Protein AF-A0A1G0JVH7-F1 (afdb_monomer)

Solvent-accessible surface area (backbone atoms only — not comparable to full-atom values): 17653 Å² total; per-residue (Å²): 138,58,86,84,74,69,76,93,80,86,80,82,84,91,71,55,74,52,73,28,50,58,35,34,36,55,35,76,68,32,72,49,76,39,61,45,53,33,28,56,90,63,47,56,51,60,57,41,33,22,51,14,20,48,54,30,37,80,29,82,15,33,38,34,41,73,77,51,59,40,38,59,36,20,24,31,39,39,35,93,39,50,66,61,36,51,54,49,56,54,48,50,65,79,37,42,70,60,46,37,54,51,23,28,72,70,43,97,66,40,38,65,75,50,71,49,78,50,76,52,80,30,27,33,34,42,35,40,30,21,36,40,66,40,27,48,34,70,69,56,42,49,53,18,49,49,52,29,52,52,50,47,54,58,52,48,28,72,75,68,75,52,76,69,49,73,40,76,66,61,65,73,62,30,85,56,37,67,50,74,60,36,74,78,72,34,34,22,30,22,32,38,26,36,35,57,33,48,25,73,52,36,42,71,74,40,64,42,50,28,64,59,55,36,51,52,47,66,64,49,52,58,52,37,57,76,70,65,50,66,56,44,68,92,53,47,39,58,43,45,41,16,38,21,62,29,35,21,41,66,55,64,42,30,52,30,33,45,34,24,40,56,50,65,41,69,43,82,86,46,14,28,36,38,38,32,39,30,33,16,42,64,47,35,44,45,61,77,46,15,72,39,72,67,16,32,51,44,26,52,68,64,68,24,73,60,87,68,13,21,59,20,46,45,40,52,51,47,46,47,23,45,23,31,48,55,34,48,55,26,28,60,78,60,68,44,50,67,55,54,43,67,76,52,51,118

Nearest PDB structures (foldseek):
  6hr7-assembly1_A  TM=9.538E-01  e=3.338E-40  Methanothermococcus thermolithotrophicus DSM 2095
  1hw8-assembly1_A  TM=9.489E-01  e=1.853E-36  Homo sapiens
  1hwj-assembly1_D  TM=9.464E-01  e=1.156E-35  Homo sapiens
  1hwk-assembly1_D  TM=9.475E-01  e=4.238E-35  Homo sapiens
  1hwl-assembly1_D  TM=9.472E-01  e=4.238E-35  Homo sapiens

pLDDT: mean 94.93, std 7.53, range [46.72, 98.94]

Foldseek 3Di:
DCPPFDDPDDDDDDFDKDWADFAAEDEPQAHGTATAMWTDLFWCLSVLLNLLRVQQVVQVHKYKYWDDFKAKWKKKKAFPFQVLVVVLVVVCVVCVVVLQVQLPVQDPPKGFPDWDWDDDTRMIITIGMMHCFQALCPVSNLVSLVRSVVVSQVPVCVPPVTDIDMDRHPCPSVQLAADLCCVVPNHGIKMKMKGWGAQVSCCVRLVDFLVLLQVVLVVCQVVCVVVVPQAGFDPLLNLLQTNCVQQQHDNSCSNHQVRKHWHWDQDPNRIIMIMIIGRYDSDHCDDHGNPPPRNVVSLVSQVQHDGCSRVNSVRVSRSSSRSSRVSVSSCVSVVVVVVSCVPTRD

Secondary structure (DSSP, 8-state):
--TTT-SS--------EEEEEEEEEE-SS-EEEEEEEEE-SSTTHHHHHHHHHHHHHTTT-EEEEEEEEEEEE--EEE-SSHHHHHHHHHHHHHTHHHHHHHHHTT-SS-EEEEEEEEEETTEEEEEEEEE-TTB--HHHHHHHHHHHHHHHHHHHHHHH----EEES--STT-TTS--HHHHHH--EEEEEEEEEE-HHHIIIIIS--HHHHHHHHHHHHHHHHHTT-SSB-SSHHHHHHHHHHHHT--GGGHHHHT--EEEEEEEGGGEEEEEEEEEEE---SBSGGGGSHHHHHHHHHTT-SSTTHHHHHHHHHHHHHHHHHHHHHHHHHTTHHHHHHHHH--

Radius of gyration: 22.36 Å; Cα contacts (8 Å, |Δi|>4): 725; chains: 1; bounding box: 53×36×62 Å

Mean predicted aligned error: 4.03 Å

Structure (mmCIF, N/CA/C/O backbone):
data_AF-A0A1G0JVH7-F1
#
_entry.id   AF-A0A1G0JVH7-F1
#
loop_
_atom_site.group_PDB
_atom_site.id
_atom_site.type_symbol
_atom_site.label_atom_id
_atom_site.label_alt_id
_atom_site.label_comp_id
_atom_site.label_asym_id
_atom_site.label_entity_id
_atom_site.label_seq_id
_atom_site.pdbx_PDB_ins_code
_atom_site.Cartn_x
_atom_site.Cartn_y
_atom_site.Cartn_z
_atom_site.occupancy
_atom_site.B_iso_or_equiv
_atom_site.auth_seq_id
_atom_site.auth_comp_id
_atom_site.auth_asym_id
_atom_site.auth_atom_id
_atom_site.pdbx_PDB_model_num
ATOM 1 N N . ASN A 1 1 ? -23.971 7.683 -11.434 1.00 73.50 1 ASN A N 1
ATOM 2 C CA . ASN A 1 1 ? -24.269 7.653 -9.984 1.00 73.50 1 ASN A CA 1
ATOM 3 C C . ASN A 1 1 ? -22.981 7.972 -9.222 1.00 73.50 1 ASN A C 1
ATOM 5 O O . ASN A 1 1 ? -22.115 7.111 -9.162 1.00 73.50 1 ASN A O 1
ATOM 9 N N . LEU A 1 2 ? -22.826 9.207 -8.724 1.00 89.25 2 LEU A N 1
ATOM 10 C CA . LEU A 1 2 ? -21.623 9.697 -8.017 1.00 89.25 2 LEU A CA 1
ATOM 11 C C . LEU A 1 2 ? -21.780 9.717 -6.483 1.00 89.25 2 LEU A C 1
ATOM 13 O O . LEU A 1 2 ? -20.906 10.209 -5.775 1.00 89.25 2 LEU A O 1
ATOM 17 N N . LYS A 1 3 ? -22.888 9.181 -5.953 1.00 89.88 3 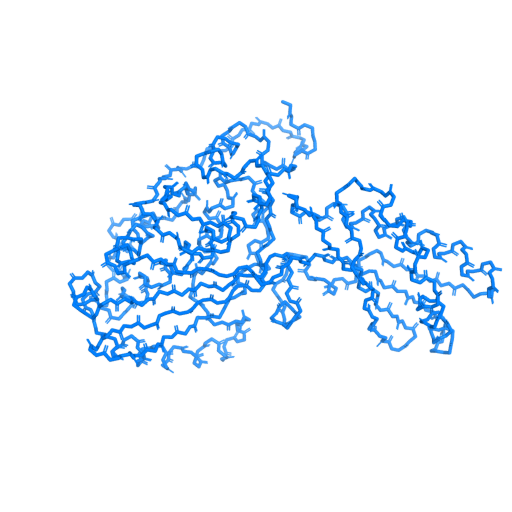LYS A N 1
ATOM 18 C CA . LYS A 1 3 ? -23.205 9.217 -4.519 1.00 89.88 3 LYS A CA 1
ATOM 19 C C . LYS A 1 3 ? -22.087 8.589 -3.687 1.00 89.88 3 LYS A C 1
ATOM 21 O O . LYS A 1 3 ? -21.849 7.391 -3.836 1.00 89.88 3 LYS A O 1
ATOM 26 N N . GLY A 1 4 ? -21.449 9.357 -2.804 1.00 86.31 4 GLY A N 1
ATOM 27 C CA . GLY A 1 4 ? -20.325 8.902 -1.972 1.00 86.31 4 GLY A CA 1
ATOM 28 C C . GLY A 1 4 ? -18.961 8.909 -2.676 1.00 86.31 4 GLY A C 1
ATOM 29 O O . GLY A 1 4 ? -18.071 8.178 -2.257 1.00 86.31 4 GLY A O 1
ATOM 30 N N . ILE A 1 5 ? -18.822 9.649 -3.781 1.00 90.50 5 ILE A N 1
ATOM 31 C CA . ILE A 1 5 ? -17.526 9.998 -4.392 1.00 90.50 5 ILE A CA 1
ATOM 32 C C . ILE A 1 5 ? -17.256 11.499 -4.277 1.00 90.50 5 ILE A C 1
ATOM 34 O O . ILE A 1 5 ? -16.118 11.871 -4.015 1.00 90.50 5 ILE A O 1
ATOM 38 N N . ILE A 1 6 ? -18.264 12.343 -4.522 1.00 94.62 6 ILE A N 1
ATOM 39 C CA . ILE A 1 6 ? -18.098 13.799 -4.551 1.00 94.62 6 ILE A CA 1
ATOM 40 C C . ILE A 1 6 ? -19.419 14.527 -4.262 1.00 94.62 6 ILE A C 1
ATOM 42 O O . ILE A 1 6 ? -20.496 14.058 -4.648 1.00 94.62 6 ILE A O 1
ATOM 46 N N . GLU A 1 7 ? -19.315 15.693 -3.631 1.00 95.62 7 GLU A N 1
ATOM 47 C CA . GLU A 1 7 ? -20.378 16.661 -3.354 1.00 95.62 7 GLU A CA 1
ATOM 48 C C . GLU A 1 7 ? -20.183 17.932 -4.206 1.00 95.62 7 GLU A C 1
ATOM 50 O O . GLU A 1 7 ? -19.088 18.192 -4.696 1.00 95.62 7 GLU A O 1
ATOM 55 N N . ASN A 1 8 ? -21.237 18.736 -4.407 1.00 95.88 8 ASN A N 1
ATOM 56 C CA . ASN A 1 8 ? -21.180 19.979 -5.204 1.00 95.88 8 ASN A CA 1
ATOM 57 C C . ASN A 1 8 ? -20.607 19.786 -6.629 1.00 95.88 8 ASN A C 1
ATOM 59 O O . ASN A 1 8 ? -19.821 20.588 -7.128 1.00 95.88 8 ASN A O 1
ATOM 63 N N . HIS A 1 9 ? -20.989 18.688 -7.284 1.00 95.00 9 HIS A N 1
ATOM 64 C CA . HIS A 1 9 ? -20.437 18.270 -8.572 1.00 95.00 9 HIS A CA 1
ATOM 65 C C . HIS A 1 9 ? -20.841 19.193 -9.735 1.00 95.00 9 HIS A C 1
ATOM 67 O O . HIS A 1 9 ? -22.026 19.312 -10.049 1.00 95.00 9 HIS A O 1
ATOM 73 N N . ILE A 1 10 ? -19.845 19.739 -10.440 1.00 96.69 10 ILE A N 1
ATOM 74 C CA . ILE A 1 10 ? -20.028 20.608 -11.619 1.00 96.69 10 ILE A CA 1
ATOM 75 C C . ILE A 1 10 ? -19.568 19.975 -12.944 1.00 96.69 10 ILE A C 1
ATOM 77 O O . ILE A 1 10 ? -19.814 20.533 -14.008 1.00 96.69 10 ILE A O 1
ATOM 81 N N . GLY A 1 11 ? -18.898 18.820 -12.905 1.00 95.06 11 GLY A N 1
ATOM 82 C CA . GLY A 1 11 ? -18.334 18.178 -14.092 1.00 95.06 11 GLY A CA 1
ATOM 83 C C . GLY A 1 11 ? -17.103 17.326 -13.785 1.00 95.06 11 GLY A C 1
ATOM 84 O O . GLY A 1 11 ? -16.832 16.985 -12.636 1.00 95.06 11 GLY A O 1
ATOM 85 N N . TYR A 1 12 ? -16.346 16.998 -14.833 1.00 94.00 12 TYR A N 1
ATOM 86 C CA . TYR A 1 12 ? -15.157 16.147 -14.760 1.00 94.00 12 TYR A CA 1
ATOM 87 C C . TYR A 1 12 ? -13.939 16.865 -15.342 1.00 94.00 12 TYR A C 1
ATOM 89 O O . TYR A 1 12 ? -14.049 17.511 -16.382 1.00 94.00 12 TYR A O 1
ATOM 97 N N . MET A 1 13 ? -12.776 16.684 -14.713 1.00 94.75 13 MET A N 1
ATOM 98 C CA . MET A 1 13 ? -11.490 17.135 -15.250 1.00 94.75 13 MET A CA 1
ATOM 99 C C . MET A 1 13 ? -10.841 15.999 -16.060 1.00 94.75 13 MET A C 1
ATOM 101 O O . MET A 1 13 ? -10.589 14.932 -15.490 1.00 94.75 13 MET A O 1
ATOM 105 N N . PRO A 1 14 ? -10.586 16.163 -17.370 1.00 94.06 14 PRO A N 1
ATOM 106 C CA . PRO A 1 14 ? -9.847 15.168 -18.137 1.00 94.06 14 PRO A CA 1
ATOM 107 C C . PRO A 1 14 ? -8.366 15.172 -17.732 1.00 94.06 14 PRO A C 1
ATOM 109 O O . PRO A 1 14 ? -7.737 16.223 -17.681 1.00 94.06 14 PRO A O 1
ATOM 112 N N . ILE A 1 15 ? -7.805 13.987 -17.483 1.00 95.94 15 ILE A N 1
ATOM 113 C CA . ILE A 1 15 ? -6.365 13.778 -17.272 1.00 95.94 15 ILE A CA 1
ATOM 114 C C . ILE A 1 15 ? -5.868 12.865 -18.404 1.00 95.94 15 ILE A C 1
ATOM 116 O O . ILE A 1 15 ? -6.530 11.851 -18.666 1.00 95.94 15 ILE A O 1
ATOM 120 N N . PRO A 1 16 ? -4.758 13.199 -19.093 1.00 96.62 16 PRO A N 1
ATOM 121 C CA . PRO A 1 16 ? -4.155 12.338 -20.103 1.00 96.62 16 PRO A CA 1
ATOM 122 C C . PRO A 1 16 ? -3.866 10.941 -19.556 1.00 96.62 16 PRO A C 1
ATOM 124 O O . PRO A 1 16 ? -3.457 10.782 -18.406 1.00 96.62 16 PRO A O 1
ATOM 127 N N . MET A 1 17 ? -4.079 9.930 -20.396 1.00 96.44 17 MET A N 1
ATOM 128 C CA . MET A 1 17 ? -3.914 8.527 -20.034 1.00 96.44 17 MET A CA 1
ATOM 129 C C . MET A 1 17 ? -3.049 7.814 -21.071 1.00 96.44 17 MET A C 1
ATOM 131 O O . MET A 1 17 ? -3.212 8.028 -22.271 1.00 96.44 17 MET A O 1
ATOM 135 N N . ALA A 1 18 ? -2.160 6.948 -20.599 1.00 97.56 18 ALA A N 1
ATOM 136 C CA . ALA A 1 18 ? -1.283 6.116 -21.409 1.00 97.56 18 ALA A CA 1
ATOM 137 C C . ALA A 1 18 ? -1.302 4.667 -20.904 1.00 97.56 18 ALA A C 1
ATOM 139 O O . ALA A 1 18 ? -1.837 4.369 -19.835 1.00 97.56 18 ALA A O 1
ATOM 140 N N . VAL A 1 19 ? -0.689 3.772 -21.673 1.00 98.19 19 VAL A N 1
ATOM 141 C CA . VAL A 1 19 ? -0.440 2.384 -21.281 1.00 98.19 19 VAL A CA 1
ATOM 142 C C . VAL A 1 19 ? 1.055 2.115 -21.417 1.00 98.19 19 VAL A C 1
ATOM 144 O O . VAL A 1 19 ? 1.616 2.333 -22.487 1.00 98.19 19 VAL A O 1
ATOM 147 N N . ALA A 1 20 ? 1.692 1.647 -20.345 1.00 98.44 20 ALA A N 1
ATOM 148 C CA . ALA A 1 20 ? 3.077 1.182 -20.351 1.00 98.44 20 ALA A CA 1
ATOM 149 C C . ALA A 1 20 ? 3.110 -0.351 -20.369 1.00 98.44 20 ALA A C 1
ATOM 151 O O . ALA A 1 20 ? 2.366 -1.004 -19.636 1.00 98.44 20 ALA A O 1
ATOM 152 N N . GLY A 1 21 ? 3.962 -0.959 -21.191 1.00 96.38 21 GLY A N 1
ATOM 153 C CA . GLY A 1 21 ? 4.017 -2.418 -21.293 1.00 96.38 21 GLY A CA 1
ATOM 154 C C . GLY A 1 21 ? 5.019 -2.939 -22.324 1.00 96.38 21 GLY A C 1
ATOM 155 O O . GLY A 1 21 ? 5.555 -2.151 -23.103 1.00 96.38 21 GLY A O 1
ATOM 156 N N . PRO A 1 22 ? 5.242 -4.265 -22.356 1.00 97.56 22 PRO A N 1
ATOM 157 C CA . PRO A 1 22 ? 4.695 -5.257 -21.424 1.00 97.56 22 PRO A CA 1
ATOM 158 C C . PRO A 1 22 ? 5.507 -5.347 -20.118 1.00 97.56 22 PRO A C 1
ATOM 160 O O . PRO A 1 22 ? 6.733 -5.423 -20.138 1.00 97.56 22 PRO A O 1
ATOM 163 N N . LEU A 1 23 ? 4.819 -5.399 -18.974 1.00 98.69 23 LEU A N 1
ATOM 164 C CA . LEU A 1 23 ? 5.393 -5.711 -17.661 1.00 98.69 23 LEU A CA 1
ATOM 165 C C . LEU A 1 23 ? 5.197 -7.201 -17.358 1.00 98.69 23 LEU A C 1
ATOM 167 O O . LEU A 1 23 ? 4.065 -7.652 -17.208 1.00 98.69 23 LEU A O 1
ATOM 171 N N . ARG A 1 24 ? 6.283 -7.968 -17.224 1.00 98.81 24 ARG A N 1
ATOM 172 C CA . ARG A 1 24 ? 6.224 -9.389 -16.840 1.00 98.81 24 ARG A CA 1
ATOM 173 C C . ARG A 1 24 ? 6.465 -9.562 -15.342 1.00 98.81 24 ARG A C 1
ATOM 175 O O . ARG A 1 24 ? 7.525 -9.168 -14.859 1.00 98.81 24 ARG A O 1
ATOM 182 N N . ILE A 1 25 ? 5.529 -10.201 -14.637 1.00 98.81 25 ILE A N 1
ATOM 183 C CA . ILE A 1 25 ? 5.599 -10.447 -13.188 1.00 98.81 25 ILE A CA 1
ATOM 184 C C . ILE A 1 25 ? 5.539 -11.948 -12.876 1.00 98.81 25 ILE A C 1
ATOM 186 O O . ILE A 1 25 ? 4.763 -12.694 -13.475 1.00 98.81 25 ILE A O 1
ATOM 190 N N . GLN A 1 26 ? 6.356 -12.368 -11.910 1.00 98.62 26 GLN A N 1
ATOM 191 C CA . GLN A 1 26 ? 6.319 -13.670 -11.244 1.00 98.62 26 GLN A CA 1
ATOM 192 C C . GLN A 1 26 ? 6.105 -13.451 -9.735 1.00 98.62 26 GLN A C 1
ATOM 194 O O . GLN A 1 26 ? 7.063 -13.408 -8.961 1.00 98.62 26 GLN A O 1
ATOM 199 N N . GLY A 1 27 ? 4.852 -13.226 -9.341 1.00 98.50 27 GLY A N 1
ATOM 200 C CA . GLY A 1 27 ? 4.446 -12.776 -8.008 1.00 98.50 27 GLY A CA 1
ATOM 201 C C . GLY A 1 27 ? 3.726 -13.811 -7.145 1.00 98.50 27 GLY A C 1
ATOM 202 O O . GLY A 1 27 ? 3.445 -14.925 -7.573 1.00 98.50 27 GLY A O 1
ATOM 203 N N . THR A 1 28 ? 3.358 -13.453 -5.917 1.00 98.50 28 THR A N 1
ATOM 204 C CA . THR A 1 28 ? 2.467 -14.299 -5.101 1.00 98.50 28 THR A CA 1
ATOM 205 C C . THR A 1 28 ? 1.046 -14.345 -5.679 1.00 98.50 28 THR A C 1
ATOM 207 O O . THR A 1 28 ? 0.407 -15.393 -5.651 1.00 98.50 28 THR A O 1
ATOM 210 N N . TYR A 1 29 ? 0.565 -13.232 -6.239 1.00 98.69 29 TYR A N 1
ATOM 211 C CA . TYR A 1 29 ? -0.797 -13.051 -6.755 1.00 98.69 29 TYR A CA 1
ATOM 212 C C . TYR A 1 29 ? -0.836 -12.544 -8.210 1.00 98.69 29 TYR A C 1
ATOM 214 O O . TYR A 1 29 ? -1.772 -12.851 -8.948 1.00 98.69 29 TYR A O 1
ATOM 222 N N . ALA A 1 30 ? 0.167 -11.782 -8.649 1.00 98.56 30 ALA A N 1
ATOM 223 C CA . ALA A 1 30 ? 0.336 -11.325 -10.023 1.00 98.56 30 ALA A CA 1
ATOM 224 C C . ALA A 1 30 ? 1.276 -12.264 -10.790 1.00 98.56 30 ALA A C 1
ATOM 226 O O . ALA A 1 30 ? 2.465 -12.353 -10.506 1.00 98.56 30 ALA A O 1
ATOM 227 N N . GLN A 1 31 ? 0.749 -12.965 -11.791 1.00 98.25 31 GLN A N 1
ATOM 228 C CA . GLN A 1 31 ? 1.509 -13.870 -12.658 1.00 98.25 31 GLN A CA 1
ATOM 229 C C . GLN A 1 31 ? 1.230 -13.532 -14.122 1.00 98.25 31 GLN A C 1
ATOM 231 O O . GLN A 1 31 ? 0.068 -13.349 -14.485 1.00 98.25 31 GLN A O 1
ATOM 236 N N . GLY A 1 32 ? 2.270 -13.425 -14.948 1.00 98.12 32 GLY A N 1
ATOM 237 C CA . GLY A 1 32 ? 2.142 -13.194 -16.392 1.00 98.12 32 GLY A CA 1
ATOM 238 C C . GLY A 1 32 ? 2.513 -11.783 -16.845 1.00 98.12 32 GLY A C 1
ATOM 239 O O . GLY A 1 32 ? 3.315 -11.104 -16.203 1.00 98.12 32 GLY A O 1
ATOM 240 N N . GLU A 1 33 ? 1.973 -11.376 -17.993 1.00 98.44 33 GLU A N 1
ATOM 241 C CA . GLU A 1 33 ? 2.243 -10.081 -18.623 1.00 98.44 33 GLU A CA 1
ATOM 242 C C . GLU A 1 33 ? 1.089 -9.101 -18.416 1.00 98.44 33 GLU A C 1
ATOM 244 O O . GLU A 1 33 ? -0.083 -9.468 -18.484 1.00 98.44 33 GLU A O 1
ATOM 249 N N . TYR A 1 34 ? 1.446 -7.842 -18.180 1.00 98.75 34 TYR A N 1
ATOM 250 C CA . TYR A 1 34 ? 0.526 -6.758 -17.879 1.00 98.75 34 TYR A CA 1
ATOM 251 C C . TYR A 1 34 ? 0.834 -5.543 -18.747 1.00 98.75 34 TYR A C 1
ATOM 253 O O . TYR A 1 34 ? 1.991 -5.192 -18.980 1.00 98.75 34 TYR A O 1
ATOM 261 N N . TYR A 1 35 ? -0.227 -4.869 -19.171 1.00 98.56 35 TYR A N 1
ATOM 262 C CA . TYR A 1 35 ? -0.176 -3.554 -19.791 1.00 98.56 35 TYR A CA 1
ATOM 263 C C . TYR A 1 35 ? -0.768 -2.570 -18.787 1.00 98.56 35 TYR A C 1
ATOM 265 O O . TYR A 1 35 ? -1.945 -2.655 -18.446 1.00 98.56 35 TYR A O 1
ATOM 273 N N . VAL A 1 36 ? 0.076 -1.708 -18.229 1.00 98.75 36 VAL A N 1
ATOM 274 C CA . VAL A 1 36 ? -0.238 -0.906 -17.045 1.00 98.75 36 VAL A CA 1
ATOM 275 C C . VAL A 1 36 ? -0.806 0.449 -17.469 1.00 98.75 36 VAL A C 1
ATOM 277 O O . VAL A 1 36 ? -0.103 1.204 -18.143 1.00 98.75 36 VAL A O 1
ATOM 280 N N . PRO A 1 37 ? -2.054 0.787 -17.092 1.00 98.50 37 PRO A N 1
ATOM 281 C CA . PRO A 1 37 ? -2.636 2.088 -17.385 1.00 98.50 37 PRO A CA 1
ATOM 282 C C . PRO A 1 37 ? -2.085 3.150 -16.428 1.00 98.50 37 PRO A C 1
ATOM 284 O O . PRO A 1 37 ? -1.947 2.906 -15.229 1.00 98.50 37 PRO A O 1
ATOM 287 N N . LEU A 1 38 ? -1.814 4.342 -16.954 1.00 97.31 38 LEU A N 1
ATOM 288 C CA . LEU A 1 38 ? -1.220 5.466 -16.228 1.00 97.31 38 LEU A CA 1
ATOM 289 C C . LEU A 1 38 ? -1.976 6.750 -16.561 1.00 97.31 38 LEU A C 1
ATOM 291 O O . LEU A 1 38 ? -2.224 7.006 -17.737 1.00 97.31 38 LEU A O 1
ATOM 295 N N . CYS A 1 39 ? -2.283 7.576 -15.561 1.00 98.06 39 CYS A N 1
ATOM 296 C CA . CYS A 1 39 ? -2.792 8.935 -15.764 1.00 98.06 39 CYS A CA 1
ATOM 297 C C . CYS A 1 39 ? -1.789 9.946 -15.210 1.00 98.06 39 CYS A C 1
ATOM 299 O O . CYS A 1 39 ? -1.510 9.922 -14.018 1.00 98.06 39 CYS A O 1
ATOM 301 N N . THR A 1 40 ? -1.253 10.839 -16.038 1.00 96.50 40 THR A N 1
ATOM 302 C CA . THR A 1 40 ? -0.233 11.797 -15.590 1.00 96.50 40 THR A CA 1
ATOM 303 C C . THR A 1 40 ? -0.224 13.062 -16.441 1.00 96.50 40 THR A C 1
ATOM 305 O O . THR A 1 40 ? -0.683 13.056 -17.584 1.00 96.50 40 THR A O 1
ATOM 308 N N . LEU A 1 41 ? 0.302 14.138 -15.860 1.00 94.69 41 LEU A N 1
ATOM 309 C CA . LEU A 1 41 ? 0.655 15.384 -16.545 1.00 94.69 41 LEU A CA 1
ATOM 310 C C . LEU A 1 41 ? 2.177 15.572 -16.638 1.00 94.69 41 LEU A C 1
ATOM 312 O O . LEU A 1 41 ? 2.643 16.549 -17.209 1.00 94.69 41 LEU A O 1
ATOM 316 N N . GLU A 1 42 ? 2.948 14.644 -16.077 1.00 93.44 42 GLU A N 1
ATOM 317 C CA . GLU A 1 42 ? 4.402 14.647 -16.147 1.00 93.44 42 GLU A CA 1
ATOM 318 C C . GLU A 1 42 ? 4.849 14.021 -17.471 1.00 93.44 42 GLU A C 1
ATOM 320 O O . GLU A 1 42 ? 4.600 12.838 -17.743 1.00 93.44 42 GLU A O 1
ATOM 325 N N . GLY A 1 43 ? 5.500 14.831 -18.308 1.00 90.38 43 GLY A N 1
ATOM 326 C CA . GLY A 1 43 ? 6.106 14.369 -19.551 1.00 90.38 43 GLY A CA 1
ATOM 327 C C . GLY A 1 43 ? 7.093 13.228 -19.301 1.00 90.38 43 GLY A C 1
ATOM 328 O O . GLY A 1 43 ? 7.689 13.116 -18.235 1.00 90.38 43 GLY A O 1
ATOM 329 N N . THR A 1 44 ? 7.276 12.353 -20.290 1.00 91.19 44 THR A N 1
ATOM 330 C CA . THR A 1 44 ? 8.173 11.174 -20.256 1.00 91.19 44 THR A CA 1
ATOM 331 C C . THR A 1 44 ? 7.848 10.056 -19.265 1.00 91.19 44 THR A C 1
ATOM 333 O O . THR A 1 44 ? 8.379 8.960 -19.445 1.00 91.19 44 THR A O 1
ATOM 336 N N . LEU A 1 45 ? 6.963 10.244 -18.279 1.00 94.81 45 LEU A N 1
ATOM 337 C CA . LEU A 1 45 ? 6.739 9.244 -17.227 1.00 94.81 45 LEU A CA 1
ATOM 338 C C . LEU A 1 45 ? 6.349 7.863 -17.787 1.00 94.81 45 LEU A C 1
ATOM 340 O O . LEU A 1 45 ? 6.926 6.842 -17.405 1.00 94.81 45 LEU A O 1
ATOM 344 N N . SER A 1 46 ? 5.413 7.819 -18.741 1.00 96.06 46 SER A N 1
ATOM 345 C CA . SER A 1 46 ? 4.983 6.569 -19.388 1.00 96.06 46 SER A CA 1
ATOM 346 C C . SER A 1 46 ? 6.104 5.906 -20.198 1.00 96.06 46 SER A C 1
ATOM 348 O O . SER A 1 46 ? 6.238 4.680 -20.181 1.00 96.06 46 SER A O 1
ATOM 350 N N . MET A 1 47 ? 6.943 6.702 -20.864 1.00 95.06 47 MET A N 1
ATOM 351 C CA . MET A 1 47 ? 8.096 6.221 -21.629 1.00 95.06 47 MET A CA 1
ATOM 352 C C . MET A 1 47 ? 9.195 5.685 -20.712 1.00 95.06 47 MET A C 1
ATOM 354 O O . MET A 1 47 ? 9.735 4.612 -20.974 1.00 95.06 47 MET A O 1
ATOM 358 N N . SER A 1 48 ? 9.481 6.372 -19.604 1.00 96.06 48 SER A N 1
ATOM 359 C CA . SER A 1 48 ? 10.441 5.916 -18.598 1.00 96.06 48 SER A CA 1
ATOM 360 C C . SER A 1 48 ? 9.987 4.602 -17.958 1.00 96.06 48 SER A C 1
ATOM 362 O O . SER A 1 48 ? 10.763 3.647 -17.880 1.00 96.06 48 SER A O 1
ATOM 364 N N . MET A 1 49 ? 8.705 4.495 -17.594 1.00 97.88 49 MET A N 1
ATOM 365 C CA . MET A 1 49 ? 8.147 3.249 -17.069 1.00 97.88 49 MET A CA 1
ATOM 366 C C . MET A 1 49 ? 8.222 2.115 -18.104 1.00 97.88 49 MET A C 1
ATOM 368 O O . MET A 1 49 ? 8.652 1.009 -17.778 1.00 97.88 49 MET A O 1
ATOM 372 N N . THR A 1 50 ? 7.904 2.399 -19.371 1.00 98.12 50 THR A N 1
ATOM 373 C CA . THR A 1 50 ? 8.020 1.432 -20.478 1.00 98.12 50 THR A CA 1
ATOM 374 C C . THR A 1 50 ? 9.465 0.976 -20.695 1.00 98.12 50 THR A C 1
ATOM 376 O O . THR A 1 50 ? 9.704 -0.216 -20.889 1.00 98.12 50 THR A O 1
ATOM 379 N N . ARG A 1 51 ? 10.452 1.880 -20.598 1.00 97.69 51 ARG A N 1
ATOM 380 C CA . ARG A 1 51 ? 11.882 1.535 -20.668 1.00 97.69 51 ARG A CA 1
ATOM 381 C C . ARG A 1 51 ? 12.274 0.560 -19.556 1.00 97.69 51 ARG A C 1
ATOM 383 O O . ARG A 1 51 ? 12.935 -0.441 -19.833 1.00 97.69 51 ARG A O 1
ATOM 390 N N . GLY A 1 52 ? 11.823 0.811 -18.326 1.00 98.12 52 GLY A N 1
ATOM 391 C CA . GLY A 1 52 ? 12.020 -0.092 -17.189 1.00 98.12 52 GLY A CA 1
ATOM 392 C C . GLY A 1 52 ? 11.352 -1.460 -17.379 1.00 98.12 52 GLY A C 1
ATOM 393 O O . GLY A 1 52 ? 11.961 -2.499 -17.106 1.00 98.12 52 GLY A O 1
ATOM 394 N N . PHE A 1 53 ? 10.121 -1.485 -17.899 1.00 98.56 53 PHE A N 1
ATOM 395 C CA . PHE A 1 53 ? 9.400 -2.725 -18.212 1.00 98.56 53 PHE A CA 1
ATOM 396 C C . PHE A 1 53 ? 10.134 -3.541 -19.262 1.00 98.56 53 PHE A C 1
ATOM 398 O O . PHE A 1 53 ? 10.402 -4.718 -19.046 1.00 98.56 53 PHE A O 1
ATOM 405 N N . TYR A 1 54 ? 10.545 -2.907 -20.357 1.00 98.19 54 TYR A N 1
ATOM 406 C CA . TYR A 1 54 ? 11.298 -3.561 -21.417 1.00 98.19 54 TYR A CA 1
ATOM 407 C C . TYR A 1 54 ? 12.626 -4.141 -20.907 1.00 98.19 54 TYR A C 1
ATOM 409 O O . TYR A 1 54 ? 12.955 -5.297 -21.182 1.00 98.19 54 TYR A O 1
ATOM 417 N N . LEU A 1 55 ? 13.373 -3.373 -20.111 1.00 97.94 55 LEU A N 1
ATOM 418 C CA . LEU A 1 55 ? 14.646 -3.806 -19.535 1.00 97.94 55 LEU A CA 1
ATOM 419 C C . LEU A 1 55 ? 14.494 -5.040 -18.630 1.00 97.94 55 LEU A C 1
ATOM 421 O O . LEU A 1 55 ? 15.253 -6.010 -18.750 1.00 97.94 55 LEU A O 1
ATOM 425 N N . THR A 1 56 ? 13.507 -5.015 -17.736 1.00 98.31 56 THR A N 1
ATOM 426 C CA . THR A 1 56 ? 13.239 -6.125 -16.812 1.00 98.31 56 THR A CA 1
ATOM 427 C C . THR A 1 56 ? 12.634 -7.328 -17.533 1.00 98.31 56 THR A C 1
ATOM 429 O O . THR A 1 56 ? 13.045 -8.455 -17.273 1.00 98.31 56 THR A O 1
ATOM 432 N N . HIS A 1 57 ? 11.752 -7.123 -18.515 1.00 98.19 57 HIS A N 1
ATOM 433 C CA . HIS A 1 57 ? 11.166 -8.173 -19.358 1.00 98.19 57 HIS A CA 1
ATOM 434 C C . HIS A 1 57 ? 12.236 -9.001 -20.084 1.00 98.19 57 HIS A C 1
ATOM 436 O O . HIS A 1 57 ? 12.261 -10.229 -19.970 1.00 98.19 57 HIS A O 1
ATOM 442 N N . GLN A 1 58 ? 13.210 -8.331 -20.708 1.00 97.88 58 GLN A N 1
ATOM 443 C CA . GLN A 1 58 ? 14.375 -8.958 -21.359 1.00 97.88 58 GLN A CA 1
ATOM 444 C C . GLN A 1 58 ? 15.322 -9.674 -20.363 1.00 97.88 58 GLN A C 1
ATOM 446 O O . GLN A 1 58 ? 16.208 -10.457 -20.747 1.00 97.88 58 GLN A O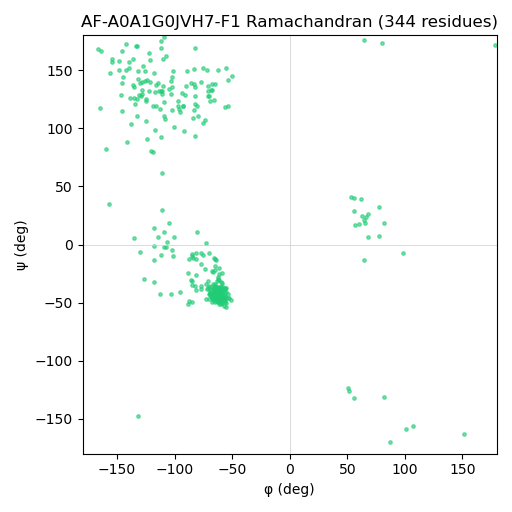 1
ATOM 451 N N . SER A 1 59 ? 15.107 -9.438 -19.067 1.00 96.88 59 SER A N 1
ATOM 452 C CA . SER A 1 59 ? 15.807 -10.045 -17.934 1.00 96.88 59 SER A CA 1
ATOM 453 C C . SER A 1 59 ? 14.914 -10.999 -17.120 1.00 96.88 59 SER A C 1
ATOM 455 O O . SER A 1 59 ? 15.145 -11.198 -15.935 1.00 96.88 59 SER A O 1
ATOM 457 N N . ASN A 1 60 ? 13.934 -11.643 -17.770 1.00 96.56 60 ASN A N 1
ATOM 458 C CA . ASN A 1 60 ? 12.997 -12.630 -17.198 1.00 96.56 60 ASN A CA 1
ATOM 459 C C . ASN A 1 60 ? 11.841 -12.055 -16.353 1.00 96.56 60 ASN A C 1
ATOM 461 O O . ASN A 1 60 ? 11.053 -12.824 -15.793 1.00 96.56 60 ASN A O 1
ATOM 465 N N . GLY A 1 61 ? 11.682 -10.733 -16.329 1.00 98.19 61 GLY A N 1
ATOM 466 C CA . GLY A 1 61 ? 10.629 -10.031 -15.600 1.00 98.19 61 GLY A CA 1
ATOM 467 C C . GLY A 1 61 ? 10.991 -9.716 -14.149 1.00 98.19 61 GLY A C 1
ATOM 468 O O . GLY A 1 61 ? 12.133 -9.860 -13.716 1.00 98.19 61 GLY A O 1
ATOM 469 N N . ILE A 1 62 ? 9.986 -9.264 -13.405 1.00 98.88 62 ILE A N 1
ATOM 470 C CA . ILE A 1 62 ? 10.087 -8.869 -11.999 1.00 98.88 62 ILE A CA 1
ATOM 471 C C . ILE A 1 62 ? 9.460 -9.960 -11.134 1.00 98.88 62 ILE A C 1
ATOM 473 O O . ILE A 1 62 ? 8.360 -10.435 -11.408 1.00 98.88 62 ILE A O 1
ATOM 477 N N . ARG A 1 63 ? 10.143 -10.356 -10.064 1.00 98.88 63 ARG A N 1
ATOM 478 C CA . ARG A 1 63 ? 9.580 -11.209 -9.016 1.00 98.88 63 ARG A CA 1
ATOM 479 C C . ARG A 1 63 ? 8.949 -10.331 -7.949 1.00 98.88 63 ARG A C 1
ATOM 481 O O . ARG A 1 63 ? 9.567 -9.352 -7.540 1.00 98.88 63 ARG A O 1
ATOM 488 N N . THR A 1 64 ? 7.766 -10.690 -7.469 1.00 98.88 64 THR A N 1
ATOM 489 C CA . THR A 1 64 ? 7.139 -9.995 -6.337 1.00 98.88 64 THR A CA 1
ATOM 490 C C . THR A 1 64 ? 6.734 -10.967 -5.241 1.00 98.88 64 THR A C 1
ATOM 492 O O . THR A 1 64 ? 6.478 -12.147 -5.480 1.00 98.88 64 THR A O 1
ATOM 495 N N . GLN A 1 65 ? 6.683 -10.459 -4.020 1.00 98.69 65 GLN A N 1
ATOM 496 C CA . GLN A 1 65 ? 6.156 -11.165 -2.871 1.00 98.69 65 GLN A CA 1
ATOM 497 C C . GLN A 1 65 ? 5.245 -10.226 -2.091 1.00 98.69 65 GLN A C 1
ATOM 499 O O . GLN A 1 65 ? 5.680 -9.181 -1.604 1.00 98.69 65 GLN A O 1
ATOM 504 N N . HIS A 1 66 ? 3.984 -10.617 -1.937 1.00 98.62 66 HIS A N 1
ATOM 505 C CA . HIS A 1 66 ? 3.074 -9.976 -0.994 1.00 98.62 66 HIS A CA 1
ATOM 506 C C . HIS A 1 66 ? 3.341 -10.533 0.408 1.00 98.62 66 HIS A C 1
ATOM 508 O O . HIS A 1 66 ? 3.237 -11.736 0.639 1.00 98.62 66 HIS A O 1
ATOM 514 N N . VAL A 1 67 ? 3.733 -9.658 1.333 1.00 98.00 67 VAL A N 1
ATOM 515 C CA . VAL A 1 67 ? 4.161 -10.036 2.687 1.00 98.00 67 VAL A CA 1
ATOM 516 C C . VAL A 1 67 ? 2.964 -10.088 3.631 1.00 98.00 67 VAL A C 1
ATOM 518 O O . VAL A 1 67 ? 2.768 -11.071 4.342 1.00 98.00 67 VAL A O 1
ATOM 521 N N . ARG A 1 68 ? 2.156 -9.022 3.651 1.00 96.94 68 ARG A N 1
ATOM 522 C CA . ARG A 1 68 ? 0.955 -8.912 4.493 1.00 96.94 68 ARG A CA 1
ATOM 523 C C . ARG A 1 68 ? 0.031 -7.791 4.034 1.00 96.94 68 ARG A C 1
ATOM 525 O O . ARG A 1 68 ? 0.406 -6.942 3.225 1.00 96.94 68 ARG A O 1
ATOM 532 N N . GLN A 1 69 ? -1.192 -7.806 4.557 1.00 97.75 69 GLN A N 1
ATOM 533 C CA . GLN A 1 69 ? -2.192 -6.761 4.356 1.00 97.75 69 GLN A CA 1
ATOM 534 C C . GLN A 1 69 ? -2.818 -6.385 5.697 1.00 97.75 69 GLN A C 1
ATOM 536 O O . GLN A 1 69 ? -3.572 -7.176 6.267 1.00 97.75 69 GLN A O 1
ATOM 541 N N . GLU A 1 70 ? -2.520 -5.179 6.168 1.00 97.56 70 GLU A N 1
ATOM 542 C CA . GLU A 1 70 ? -2.932 -4.691 7.479 1.00 97.56 70 GLU A CA 1
ATOM 543 C C . GLU A 1 70 ? -3.216 -3.191 7.431 1.00 97.56 70 GLU A C 1
ATOM 545 O O . GLU A 1 70 ? -2.312 -2.386 7.221 1.00 97.56 70 GLU A O 1
ATOM 550 N N . LEU A 1 71 ? -4.470 -2.800 7.645 1.00 97.69 71 LEU A N 1
ATOM 551 C CA . LEU A 1 71 ? -4.865 -1.398 7.755 1.00 97.69 71 LEU A CA 1
ATOM 552 C C . LEU A 1 71 ? -5.394 -1.124 9.155 1.00 97.69 71 LEU A C 1
ATOM 554 O O . LEU A 1 71 ? -6.186 -1.916 9.665 1.00 97.69 71 LEU A O 1
ATOM 558 N N . SER A 1 72 ? -5.012 0.001 9.758 1.00 96.56 72 SER A N 1
ATOM 559 C CA . SER A 1 72 ? -5.421 0.311 11.123 1.00 96.56 72 SER A CA 1
ATOM 560 C C . SER A 1 72 ? -6.190 1.621 11.289 1.00 96.56 72 SER A C 1
ATOM 562 O O . SER A 1 72 ? -6.151 2.528 10.451 1.00 96.56 72 SER A O 1
ATOM 564 N N . ARG A 1 73 ? -6.935 1.700 12.393 1.00 98.12 73 ARG A N 1
ATOM 565 C CA . ARG A 1 73 ? -7.531 2.932 12.920 1.00 98.12 73 ARG A CA 1
ATOM 566 C C . ARG A 1 73 ? -7.168 3.037 14.394 1.00 98.12 73 ARG A C 1
ATOM 568 O O . ARG A 1 73 ? -7.405 2.079 15.128 1.00 98.12 73 ARG A O 1
ATOM 575 N N . SER A 1 74 ? -6.620 4.180 14.804 1.00 98.00 74 SER A N 1
ATOM 576 C CA . SER A 1 74 ? -5.948 4.321 16.100 1.00 98.00 74 SER A CA 1
ATOM 577 C C . SER A 1 74 ? -6.638 5.366 16.990 1.00 98.00 74 SER A C 1
ATOM 579 O O . SER A 1 74 ? -6.176 6.506 17.062 1.00 98.00 74 SER A O 1
ATOM 581 N N . PRO A 1 75 ? -7.753 5.042 17.663 1.00 98.50 75 PRO A N 1
ATOM 582 C CA . PRO A 1 75 ? -8.332 5.903 18.687 1.00 98.50 75 PRO A CA 1
ATOM 583 C C . PRO A 1 75 ? -7.388 6.117 19.873 1.00 98.50 75 PRO A C 1
ATOM 585 O O . PRO A 1 75 ? -6.617 5.231 20.243 1.00 98.50 75 PRO A O 1
ATOM 588 N N . ILE A 1 76 ? -7.510 7.276 20.517 1.00 98.62 76 ILE A N 1
ATOM 589 C CA . ILE A 1 76 ? -6.845 7.591 21.787 1.00 98.62 76 ILE A CA 1
ATOM 590 C C . ILE A 1 76 ? -7.881 7.711 22.898 1.00 98.62 76 ILE A C 1
ATOM 592 O O . ILE A 1 76 ? -8.893 8.392 22.737 1.00 98.62 76 ILE A O 1
ATOM 596 N N . PHE A 1 77 ? -7.610 7.055 24.023 1.00 98.62 77 PHE A N 1
ATOM 597 C CA . PHE A 1 77 ? -8.424 7.073 25.236 1.00 98.62 77 PHE A CA 1
ATOM 598 C C . PHE A 1 77 ? -7.668 7.815 26.338 1.00 98.62 77 PHE A C 1
ATOM 600 O O . PHE A 1 77 ? -6.487 7.549 26.546 1.00 98.62 77 PHE A O 1
ATOM 607 N N . ILE A 1 78 ? -8.328 8.748 27.022 1.00 98.56 78 ILE A N 1
ATOM 608 C CA . ILE A 1 78 ? -7.726 9.685 27.979 1.00 98.56 78 ILE A CA 1
ATOM 609 C C . ILE A 1 78 ? -8.452 9.558 29.318 1.00 98.56 78 ILE A C 1
ATOM 611 O O . ILE A 1 78 ? -9.670 9.747 29.387 1.00 98.56 78 ILE A O 1
ATOM 615 N N . PHE A 1 79 ? -7.688 9.267 30.365 1.00 98.56 79 PHE A N 1
ATOM 616 C CA . PHE A 1 79 ? -8.163 9.012 31.723 1.00 98.56 79 PHE A CA 1
ATOM 617 C C . PHE A 1 79 ? -7.725 10.132 32.668 1.00 98.56 79 PHE A C 1
ATOM 619 O O . PHE A 1 79 ? -6.910 10.979 32.312 1.00 98.56 79 PHE A O 1
ATOM 626 N N . GLU A 1 80 ? -8.264 10.145 33.884 1.00 98.00 80 GLU A N 1
ATOM 627 C CA . GLU A 1 80 ? -7.834 11.091 34.920 1.00 98.00 80 GLU A CA 1
ATOM 628 C C . GLU A 1 80 ? -6.372 10.858 35.331 1.00 98.00 80 GLU A C 1
ATOM 630 O O . GLU A 1 80 ? -5.598 11.807 35.411 1.00 98.00 80 GLU A O 1
ATOM 635 N N . ASP A 1 81 ? -5.973 9.595 35.490 1.00 97.25 81 ASP A N 1
ATOM 636 C CA . ASP A 1 81 ? -4.643 9.192 35.946 1.00 97.25 81 ASP A CA 1
ATOM 637 C C . ASP A 1 81 ? -4.135 7.930 35.214 1.00 97.25 81 ASP A C 1
ATOM 639 O O . ASP A 1 81 ? -4.835 7.295 34.412 1.00 97.25 81 ASP A O 1
ATOM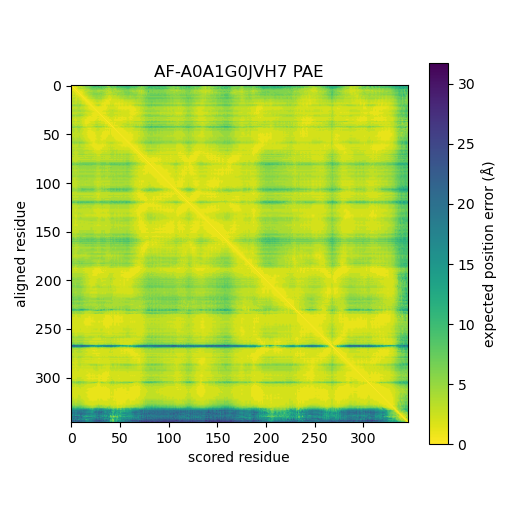 643 N N . PHE A 1 82 ? -2.868 7.581 35.454 1.00 96.62 82 PHE A N 1
ATOM 644 C CA . PHE A 1 82 ? -2.225 6.431 34.816 1.00 96.62 82 PHE A CA 1
ATOM 645 C C . PHE A 1 82 ? -2.700 5.076 35.373 1.00 96.62 82 PHE A C 1
ATOM 647 O O . PHE A 1 82 ? -2.588 4.073 34.658 1.00 96.62 82 PHE A O 1
ATOM 654 N N . ASP A 1 83 ? -3.255 5.035 36.588 1.00 97.56 83 ASP A N 1
ATOM 655 C CA . ASP A 1 83 ? -3.763 3.815 37.222 1.00 97.56 83 ASP A CA 1
ATOM 656 C C . ASP A 1 83 ? -5.067 3.372 36.553 1.00 97.56 83 ASP A C 1
ATOM 658 O O . ASP A 1 83 ? -5.194 2.226 36.112 1.00 97.56 83 ASP A O 1
ATOM 662 N N . LYS A 1 84 ? -6.001 4.305 36.339 1.00 98.06 84 LYS A N 1
ATOM 663 C CA . LYS A 1 84 ? -7.248 4.091 35.589 1.00 98.06 84 LYS A CA 1
ATOM 664 C C . LYS A 1 84 ? -6.979 3.642 34.157 1.00 98.06 84 LYS A C 1
ATOM 666 O O . LYS A 1 84 ? -7.592 2.686 33.679 1.00 98.06 84 LYS A O 1
ATOM 671 N N . ARG A 1 85 ? -6.003 4.264 33.488 1.00 97.94 85 ARG A N 1
ATOM 672 C CA . ARG A 1 85 ? -5.535 3.823 32.166 1.00 97.94 85 ARG A CA 1
ATOM 673 C C . ARG A 1 85 ? -4.992 2.387 32.211 1.00 97.94 85 ARG A C 1
ATOM 675 O O . ARG A 1 85 ? -5.269 1.603 31.308 1.00 97.94 85 ARG A O 1
ATOM 682 N N . ALA A 1 86 ? -4.231 2.012 33.242 1.00 97.62 86 ALA A N 1
ATOM 683 C CA . ALA A 1 86 ? -3.705 0.651 33.379 1.00 97.62 86 ALA A CA 1
ATOM 684 C C . ALA A 1 86 ? -4.818 -0.395 33.592 1.00 97.62 86 ALA A C 1
ATOM 686 O O . ALA A 1 86 ? -4.749 -1.486 33.017 1.00 97.62 86 ALA A O 1
ATOM 687 N N . VAL A 1 87 ? -5.862 -0.059 34.361 1.00 98.19 87 VAL A N 1
ATOM 688 C CA . VAL A 1 87 ? -7.076 -0.885 34.501 1.00 98.19 87 VAL A CA 1
ATOM 689 C C . VAL A 1 87 ? -7.756 -1.072 33.142 1.00 98.19 87 VAL A C 1
ATOM 691 O O . VAL A 1 87 ? -8.047 -2.203 32.748 1.00 98.19 87 VAL A O 1
ATOM 694 N N . PHE A 1 88 ? -7.925 0.012 32.381 1.00 98.50 88 PHE A N 1
ATOM 695 C CA . PHE A 1 88 ? -8.495 -0.029 31.034 1.00 98.50 88 PHE A CA 1
ATOM 696 C C . PHE A 1 88 ? -7.699 -0.916 30.068 1.00 98.50 88 PHE A C 1
ATOM 698 O O . PHE A 1 88 ? -8.272 -1.775 29.397 1.00 98.50 88 PHE A O 1
ATOM 705 N N . SER A 1 89 ? -6.373 -0.770 30.034 1.00 98.00 89 SER A N 1
ATOM 706 C CA . SER A 1 89 ? -5.491 -1.585 29.192 1.00 98.00 89 SER A CA 1
ATOM 707 C C . SER A 1 89 ? -5.653 -3.086 29.445 1.00 98.00 89 SER A C 1
ATOM 709 O O . SER A 1 89 ? -5.775 -3.862 28.493 1.00 98.00 89 SER A O 1
ATOM 711 N N . LYS A 1 90 ? -5.718 -3.499 30.719 1.00 98.12 90 LYS A N 1
ATOM 712 C CA . LYS A 1 90 ? -5.957 -4.901 31.107 1.00 98.12 90 LYS A CA 1
ATOM 713 C C . LYS A 1 90 ? -7.345 -5.379 30.683 1.00 98.12 90 LYS A C 1
ATOM 715 O O . LYS A 1 90 ? -7.485 -6.503 30.201 1.00 98.12 90 LYS A O 1
ATOM 720 N N . TRP A 1 91 ? -8.358 -4.525 30.820 1.00 98.44 91 TRP A N 1
ATOM 721 C CA . TRP A 1 91 ? -9.723 -4.844 30.412 1.00 98.44 91 TRP A CA 1
ATOM 722 C C . TRP A 1 91 ? -9.837 -5.096 28.903 1.00 98.44 91 TRP A C 1
ATOM 724 O O . TRP A 1 91 ? -10.470 -6.070 28.501 1.00 98.44 91 TRP A O 1
ATOM 734 N N . ILE A 1 92 ? -9.170 -4.289 28.067 1.00 98.25 92 ILE A N 1
ATOM 735 C CA . ILE A 1 92 ? -9.146 -4.489 26.607 1.00 98.25 92 ILE A CA 1
ATOM 736 C C . ILE A 1 92 ? -8.537 -5.846 26.237 1.00 98.25 92 ILE A C 1
ATOM 738 O O . ILE A 1 92 ? -9.101 -6.548 25.400 1.00 98.25 92 ILE A O 1
ATOM 742 N N . ILE A 1 93 ? -7.439 -6.251 26.889 1.00 98.00 93 ILE A N 1
ATOM 743 C CA . ILE A 1 93 ? -6.812 -7.566 26.662 1.00 98.00 93 ILE A CA 1
ATOM 744 C C . ILE A 1 93 ? -7.792 -8.689 27.020 1.00 98.00 93 ILE A C 1
ATOM 746 O O . ILE A 1 93 ? -8.034 -9.583 26.213 1.00 98.00 93 ILE A O 1
ATOM 750 N N . ALA A 1 94 ? -8.412 -8.614 28.202 1.00 98.12 94 ALA A N 1
ATOM 751 C CA . ALA A 1 94 ? -9.360 -9.624 28.672 1.00 98.12 94 ALA A CA 1
ATOM 752 C C . ALA A 1 94 ? -10.635 -9.718 27.814 1.00 98.12 94 ALA A C 1
ATOM 754 O O . ALA A 1 94 ? -11.323 -10.739 27.836 1.00 98.12 94 ALA A O 1
ATOM 755 N N . ARG A 1 95 ? -10.970 -8.655 27.072 1.00 97.56 95 ARG A N 1
ATOM 756 C CA . ARG A 1 95 ? -12.190 -8.549 26.259 1.00 97.56 95 ARG A CA 1
ATOM 757 C C . ARG A 1 95 ? -11.942 -8.588 24.753 1.00 97.56 95 ARG A C 1
ATOM 759 O O . ARG A 1 95 ? -12.873 -8.338 23.984 1.00 97.56 95 ARG A O 1
ATOM 766 N N . TYR A 1 96 ? -10.724 -8.920 24.322 1.00 98.44 96 TYR A N 1
ATOM 767 C CA . TYR A 1 96 ? -10.336 -8.896 22.912 1.00 98.44 96 TYR A CA 1
ATOM 768 C C . TYR A 1 96 ? -11.323 -9.651 22.008 1.00 98.44 96 TYR A C 1
ATOM 770 O O . TYR A 1 96 ? -11.795 -9.087 21.024 1.00 98.44 96 TYR A O 1
ATOM 778 N N . GLU A 1 97 ? -11.715 -10.876 22.372 1.00 98.44 97 GLU A N 1
ATOM 779 C CA . GLU A 1 97 ? -12.633 -11.684 21.556 1.00 98.44 97 GLU A CA 1
ATOM 780 C C . GLU A 1 97 ? -14.019 -11.041 21.395 1.00 98.44 97 GLU A C 1
ATOM 782 O O . GLU A 1 97 ? -14.579 -11.041 20.297 1.00 98.44 97 GLU A O 1
ATOM 787 N N . GLN A 1 98 ? -14.568 -10.418 22.446 1.00 98.19 98 GLN A N 1
ATOM 788 C CA . GLN A 1 98 ? -15.839 -9.697 22.314 1.00 98.19 98 GLN A CA 1
ATOM 789 C C . GLN A 1 98 ? -15.681 -8.455 21.430 1.00 98.19 98 GLN A C 1
ATOM 791 O O . GLN A 1 98 ? -16.509 -8.211 20.552 1.00 98.19 98 GLN A O 1
ATOM 796 N N . LEU A 1 99 ? -14.604 -7.685 21.619 1.00 98.38 99 LEU A N 1
ATOM 797 C CA . LEU A 1 99 ? -14.318 -6.503 20.800 1.00 98.38 99 LEU A CA 1
ATOM 798 C C . LEU A 1 99 ? -14.145 -6.871 19.327 1.00 98.38 99 LEU A C 1
ATOM 800 O O . LEU A 1 99 ? -14.682 -6.187 18.455 1.00 98.38 99 LEU A O 1
ATOM 804 N N . LYS A 1 100 ? -13.468 -7.987 19.059 1.00 98.56 100 LYS A N 1
ATOM 805 C CA . LYS A 1 100 ? -13.321 -8.564 17.728 1.00 98.56 100 LYS A CA 1
ATOM 806 C C . LYS A 1 100 ? -14.668 -8.904 17.106 1.00 98.56 100 LYS A C 1
ATOM 808 O O . LYS A 1 100 ? -14.930 -8.471 15.988 1.00 98.56 100 LYS A O 1
ATOM 813 N N . GLN A 1 101 ? -15.544 -9.615 17.815 1.00 98.31 101 GLN A N 1
ATOM 814 C CA . GLN A 1 101 ? -16.885 -9.941 17.314 1.00 98.31 101 GLN A CA 1
ATOM 815 C C . GLN A 1 101 ? -17.700 -8.680 16.990 1.00 98.31 101 GLN A C 1
ATOM 817 O O . GLN A 1 101 ? -18.365 -8.604 15.955 1.00 98.31 101 GLN A O 1
ATOM 822 N N . ILE A 1 102 ? -17.620 -7.661 17.847 1.00 98.38 102 ILE A N 1
ATOM 823 C CA . ILE A 1 102 ? -18.339 -6.397 17.665 1.00 98.38 102 ILE A CA 1
ATOM 824 C C . ILE A 1 102 ? -17.810 -5.632 16.455 1.00 98.38 102 ILE A C 1
ATOM 826 O O . ILE A 1 102 ? -18.613 -5.184 15.633 1.00 98.38 102 ILE A O 1
ATOM 830 N N . ALA A 1 103 ? -16.492 -5.502 16.321 1.00 98.06 103 ALA A N 1
ATOM 831 C CA . ALA A 1 103 ? -15.875 -4.843 15.178 1.00 98.06 103 ALA A CA 1
ATOM 832 C C . ALA A 1 103 ? -16.210 -5.587 13.873 1.00 98.06 103 ALA A C 1
ATOM 834 O O . ALA A 1 103 ? -16.738 -4.979 12.937 1.00 98.06 103 ALA A O 1
ATOM 835 N N . ASP A 1 104 ? -16.020 -6.912 13.848 1.00 98.06 104 ASP A N 1
ATOM 836 C CA . ASP A 1 104 ? -16.283 -7.769 12.686 1.00 98.06 104 ASP A CA 1
ATOM 837 C C . ASP A 1 104 ? -17.767 -7.748 12.279 1.00 98.06 104 ASP A C 1
ATOM 839 O O . ASP A 1 104 ? -18.078 -7.864 11.100 1.00 98.06 104 ASP A O 1
ATOM 843 N N . SER A 1 105 ? -18.704 -7.512 13.206 1.00 97.81 105 SER A N 1
ATOM 844 C CA . SER A 1 105 ? -20.138 -7.408 12.881 1.00 97.81 105 SER A CA 1
ATOM 845 C C . SER A 1 105 ? -20.510 -6.208 11.990 1.00 97.81 105 SER A C 1
ATOM 847 O O . SER A 1 105 ? -21.634 -6.139 11.492 1.00 97.81 105 SER A O 1
ATOM 849 N N . THR A 1 106 ? -19.607 -5.240 11.797 1.00 96.56 106 THR A N 1
ATOM 850 C CA . THR A 1 106 ? -19.845 -4.069 10.928 1.00 96.56 106 THR A CA 1
ATOM 851 C C . THR A 1 106 ? -19.568 -4.335 9.453 1.00 96.56 106 THR A C 1
ATOM 853 O O . THR A 1 106 ? -19.909 -3.513 8.601 1.00 96.56 106 THR A O 1
ATOM 856 N N . THR A 1 107 ? -18.940 -5.463 9.128 1.00 93.50 107 THR A N 1
ATOM 857 C CA . THR A 1 107 ? -18.414 -5.733 7.794 1.00 93.50 107 THR A CA 1
ATOM 858 C C . THR A 1 107 ? -18.558 -7.206 7.443 1.00 93.50 107 THR A C 1
ATOM 860 O O . THR A 1 107 ? -18.424 -8.091 8.278 1.00 93.50 107 THR A O 1
ATOM 863 N N . ARG A 1 108 ? -18.836 -7.498 6.171 1.00 92.69 108 ARG A N 1
ATOM 864 C CA . ARG A 1 108 ? -18.902 -8.888 5.692 1.00 92.69 108 ARG A CA 1
ATOM 865 C C . ARG A 1 108 ? -17.522 -9.472 5.395 1.00 92.69 108 ARG A C 1
ATOM 867 O O . ARG A 1 108 ? -17.359 -10.686 5.434 1.00 92.69 108 ARG A O 1
ATOM 874 N N . HIS A 1 109 ? -16.554 -8.614 5.075 1.00 93.56 109 HIS A N 1
ATOM 875 C CA . HIS A 1 109 ? -15.256 -9.027 4.533 1.00 93.56 109 HIS A CA 1
ATOM 876 C C . HIS A 1 109 ? -14.078 -8.653 5.429 1.00 93.56 109 HIS A C 1
ATOM 878 O O . HIS A 1 109 ? -13.087 -9.375 5.455 1.00 93.56 109 HIS A O 1
ATOM 884 N N . GLY A 1 110 ? -14.176 -7.534 6.150 1.00 95.44 110 GLY A N 1
ATOM 885 C CA . GLY A 1 110 ? -13.108 -7.093 7.038 1.00 95.44 110 GLY A CA 1
ATOM 886 C C . GLY A 1 110 ? -13.010 -7.973 8.280 1.00 95.44 110 GLY A C 1
ATOM 887 O O . GLY A 1 110 ? -14.011 -8.534 8.732 1.00 95.44 110 GLY A O 1
ATOM 888 N N . LYS A 1 111 ? -11.799 -8.097 8.821 1.00 98.12 111 LYS A N 1
ATOM 889 C CA . LYS A 1 111 ? -11.527 -8.856 10.046 1.00 98.12 111 LYS A CA 1
ATOM 890 C C . LYS A 1 111 ? -10.538 -8.110 10.923 1.00 98.12 111 LYS A C 1
ATOM 892 O O . LYS A 1 111 ? -9.448 -7.797 10.452 1.00 98.12 111 LYS A O 1
ATOM 897 N N . LEU A 1 112 ? -10.890 -7.865 12.183 1.00 98.62 112 LEU A N 1
ATOM 898 C CA . LEU A 1 112 ? -9.958 -7.384 13.199 1.00 98.62 112 LEU A CA 1
ATOM 899 C C . LEU A 1 112 ? -8.912 -8.472 13.459 1.00 98.62 112 LEU A C 1
ATOM 901 O O . LEU A 1 112 ? -9.263 -9.616 13.755 1.00 98.62 112 LEU A O 1
ATOM 905 N N . LEU A 1 113 ? -7.642 -8.125 13.307 1.00 98.19 113 LEU A N 1
ATOM 906 C CA . LEU A 1 113 ? -6.505 -9.026 13.473 1.00 98.19 113 LEU A CA 1
ATOM 907 C C . LEU A 1 113 ? -5.917 -8.933 14.877 1.00 98.19 113 LEU A C 1
ATOM 909 O O . LEU A 1 113 ? -5.534 -9.956 15.436 1.00 98.19 113 LEU A O 1
ATOM 913 N N . ARG A 1 114 ? -5.828 -7.710 15.412 1.00 98.06 114 ARG A N 1
ATOM 914 C CA . ARG A 1 114 ? -5.310 -7.402 16.751 1.00 98.06 114 ARG A CA 1
ATOM 915 C C . ARG A 1 114 ? -5.649 -5.966 17.159 1.00 98.06 114 ARG A C 1
ATOM 917 O O . ARG A 1 114 ? -6.077 -5.164 16.325 1.00 98.06 114 ARG A O 1
ATOM 924 N N . ILE A 1 115 ? -5.437 -5.660 18.437 1.00 98.50 115 ILE A N 1
ATOM 925 C CA . ILE A 1 115 ? -5.462 -4.302 18.991 1.00 98.50 115 ILE A CA 1
ATOM 926 C C . ILE A 1 115 ? -4.129 -4.080 19.706 1.00 98.50 115 ILE A C 1
ATOM 928 O O . ILE A 1 115 ? -3.916 -4.635 20.785 1.00 98.50 115 ILE A O 1
ATOM 932 N N . ASP A 1 116 ? -3.248 -3.286 19.107 1.00 98.06 116 ASP A N 1
ATOM 933 C CA . ASP A 1 116 ? -1.957 -2.946 19.710 1.00 98.06 116 ASP A CA 1
ATOM 934 C C . ASP A 1 116 ? -2.134 -1.731 20.638 1.00 98.06 116 ASP A C 1
ATOM 936 O O . ASP A 1 116 ? -2.876 -0.801 20.319 1.00 98.06 116 ASP A O 1
ATOM 940 N N . GLN A 1 117 ? -1.496 -1.732 21.812 1.00 98.19 117 GLN A N 1
ATOM 941 C CA . GLN A 1 117 ? -1.654 -0.660 22.803 1.00 98.19 117 GLN A CA 1
ATOM 942 C C . GLN A 1 117 ? -0.373 0.163 22.929 1.00 98.19 117 GLN A C 1
ATOM 944 O O . GLN A 1 117 ? 0.694 -0.394 23.181 1.00 98.19 117 GLN A O 1
ATOM 949 N N . TYR A 1 118 ? -0.494 1.487 22.848 1.00 97.88 118 TYR A N 1
ATOM 950 C CA . TYR A 1 118 ? 0.613 2.430 23.021 1.00 97.88 118 TYR A CA 1
ATOM 951 C C . TYR A 1 118 ? 0.261 3.432 24.127 1.00 97.88 118 TYR A C 1
ATOM 953 O O . TYR A 1 118 ? -0.390 4.452 23.873 1.00 97.88 118 TYR A O 1
ATOM 961 N N . PRO A 1 119 ? 0.613 3.126 25.386 1.00 97.62 119 PRO A N 1
ATOM 962 C CA . PRO A 1 119 ? 0.318 4.003 26.507 1.00 97.62 119 PRO A CA 1
ATOM 963 C C . PRO A 1 119 ? 1.176 5.277 26.470 1.00 97.62 119 PRO A C 1
ATOM 965 O O . PRO A 1 119 ? 2.382 5.208 26.255 1.00 97.62 119 PRO A O 1
ATOM 968 N N . ASN A 1 120 ? 0.565 6.431 26.736 1.00 95.44 120 ASN A N 1
ATOM 969 C CA . ASN A 1 120 ? 1.220 7.735 26.818 1.00 95.44 120 ASN A CA 1
ATOM 970 C C . ASN A 1 120 ? 0.660 8.528 28.011 1.00 95.44 120 ASN A C 1
ATOM 972 O O . ASN A 1 120 ? -0.463 9.033 27.956 1.00 95.44 120 ASN A O 1
ATOM 976 N N . HIS A 1 121 ? 1.417 8.611 29.108 1.00 96.00 121 HIS A N 1
ATOM 977 C CA . HIS A 1 121 ? 0.962 9.197 30.378 1.00 96.00 121 HIS A CA 1
ATOM 978 C C . HIS A 1 121 ? -0.385 8.598 30.847 1.00 96.00 121 HIS A C 1
ATOM 980 O O . HIS A 1 121 ? -0.510 7.373 30.931 1.00 96.00 121 HIS A O 1
ATOM 986 N N . ASN A 1 122 ? -1.388 9.436 31.128 1.00 97.75 122 ASN A N 1
ATOM 987 C CA . ASN A 1 122 ? -2.769 9.073 31.478 1.00 97.75 122 ASN A CA 1
ATOM 988 C C . ASN A 1 122 ? -3.647 8.726 30.258 1.00 97.75 122 ASN A C 1
ATOM 990 O O . ASN A 1 122 ? -4.863 8.602 30.379 1.00 97.75 122 ASN A O 1
ATOM 994 N N . SER A 1 123 ? -3.059 8.568 29.073 1.00 98.38 123 SER A N 1
ATOM 995 C CA . SER A 1 123 ? -3.759 8.181 27.850 1.00 98.38 123 SER A CA 1
ATOM 996 C C . SER A 1 123 ? -3.184 6.902 27.248 1.00 98.38 123 SER A C 1
ATOM 998 O O . SER A 1 123 ? -2.097 6.449 27.611 1.00 98.38 123 SER A O 1
ATOM 1000 N N . VAL A 1 124 ? -3.921 6.285 26.333 1.00 98.69 124 VAL A N 1
ATOM 1001 C CA . VAL A 1 124 ? -3.460 5.127 25.568 1.00 98.69 124 VAL A CA 1
ATOM 1002 C C . VAL A 1 124 ? -4.048 5.165 24.167 1.00 98.69 124 VAL A C 1
ATOM 1004 O O . VAL A 1 124 ? -5.257 5.325 23.986 1.00 98.69 124 VAL A O 1
ATOM 1007 N N . ILE A 1 125 ? -3.176 5.027 23.174 1.00 98.56 125 ILE A N 1
ATOM 1008 C CA . ILE A 1 125 ? -3.578 4.804 21.790 1.00 98.56 125 ILE A CA 1
ATOM 1009 C C . ILE A 1 125 ? -3.859 3.313 21.636 1.00 98.56 125 ILE A C 1
ATOM 1011 O O . ILE A 1 125 ? -3.031 2.477 21.996 1.00 98.56 125 ILE A O 1
ATOM 1015 N N . MET A 1 126 ? -5.032 2.991 21.105 1.00 98.38 126 MET A N 1
ATOM 1016 C CA . MET A 1 126 ? -5.434 1.630 20.773 1.00 98.38 126 MET A CA 1
ATOM 1017 C C . MET A 1 126 ? -5.435 1.504 19.257 1.00 98.38 126 MET A C 1
ATOM 1019 O O . MET A 1 126 ? -6.290 2.079 18.595 1.00 98.38 126 MET A O 1
ATOM 1023 N N . ASP A 1 127 ? -4.479 0.779 18.696 1.00 98.12 127 ASP A N 1
ATOM 1024 C CA . ASP A 1 127 ?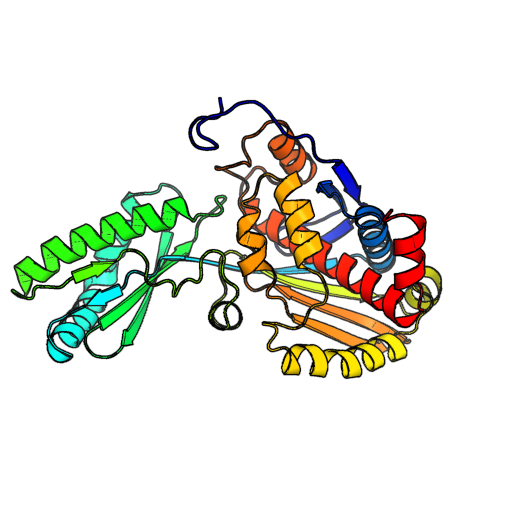 -4.336 0.606 17.258 1.00 98.12 127 ASP A CA 1
ATOM 1025 C C . ASP A 1 127 ? -5.090 -0.646 16.801 1.00 98.12 127 ASP A C 1
ATOM 1027 O O . ASP A 1 127 ? -4.611 -1.772 16.927 1.00 98.12 127 ASP A O 1
ATOM 1031 N N . PHE A 1 128 ? -6.313 -0.456 16.304 1.00 98.62 128 PHE A N 1
ATOM 1032 C CA . PHE A 1 128 ? -7.142 -1.548 15.802 1.00 98.62 128 PHE A CA 1
ATOM 1033 C C . PHE A 1 128 ? -6.686 -1.904 14.391 1.00 98.62 128 PHE A C 1
ATOM 1035 O O . PHE A 1 128 ? -6.897 -1.118 13.466 1.00 98.62 128 PHE A O 1
ATOM 1042 N N . VAL A 1 129 ? -6.086 -3.081 14.220 1.00 98.50 129 VAL A N 1
ATOM 1043 C CA . VAL A 1 129 ? -5.497 -3.532 12.953 1.00 98.50 129 VAL A CA 1
ATOM 1044 C C . VAL A 1 129 ? -6.414 -4.539 12.271 1.00 98.50 129 VAL A C 1
ATOM 1046 O O . VAL A 1 129 ? -6.813 -5.529 12.879 1.00 98.50 129 VAL A O 1
ATOM 1049 N N . TYR A 1 130 ? -6.715 -4.326 10.992 1.00 98.62 130 TYR A N 1
ATOM 1050 C CA . TYR A 1 130 ? -7.674 -5.117 10.228 1.00 98.62 130 TYR A CA 1
ATOM 1051 C C . TYR A 1 130 ? -7.080 -5.682 8.935 1.00 98.62 130 TYR A C 1
ATOM 1053 O O . TYR A 1 130 ? -6.281 -5.029 8.264 1.00 98.62 130 TYR A O 1
ATOM 1061 N N . ASN A 1 131 ? -7.576 -6.848 8.518 1.00 98.06 131 ASN A N 1
ATOM 1062 C CA . ASN A 1 131 ? -7.585 -7.234 7.111 1.00 98.06 131 ASN A CA 1
ATOM 1063 C C . ASN A 1 131 ? -8.810 -6.607 6.425 1.00 98.06 131 ASN A C 1
ATOM 1065 O O . ASN A 1 131 ? -9.906 -6.597 6.994 1.00 98.06 131 ASN A O 1
ATOM 1069 N N . THR A 1 132 ? -8.634 -6.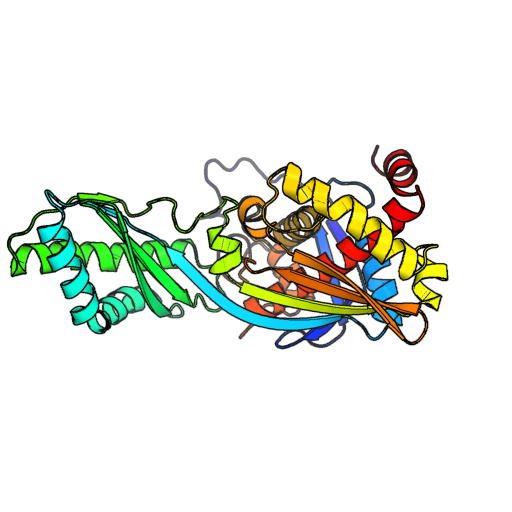089 5.208 1.00 97.75 132 THR A N 1
ATOM 1070 C CA . THR A 1 132 ? -9.661 -5.315 4.488 1.00 97.75 132 THR A CA 1
ATOM 1071 C C . THR A 1 132 ? -10.171 -6.006 3.217 1.00 97.75 132 THR A C 1
ATOM 1073 O O . THR A 1 132 ? -10.977 -5.424 2.486 1.00 97.75 132 THR A O 1
ATOM 1076 N N . ALA A 1 133 ? -9.753 -7.255 2.976 1.00 97.12 133 ALA A N 1
ATOM 1077 C CA . ALA A 1 133 ? -10.044 -8.028 1.771 1.00 97.12 133 ALA A CA 1
ATOM 1078 C C . ALA A 1 133 ? -9.725 -7.238 0.483 1.00 97.12 133 ALA A C 1
ATOM 1080 O O . ALA A 1 133 ? -8.601 -6.771 0.294 1.00 97.12 133 ALA A O 1
ATOM 1081 N N . GLU A 1 134 ? -10.704 -7.066 -0.405 1.00 98.00 134 GLU A N 1
ATOM 1082 C CA . GLU A 1 134 ? -10.532 -6.386 -1.697 1.00 98.00 134 GLU A CA 1
ATOM 1083 C C . GLU A 1 134 ? -10.667 -4.855 -1.613 1.00 98.00 134 GLU A C 1
ATOM 1085 O O . GLU A 1 134 ? -10.402 -4.148 -2.584 1.00 98.00 134 GLU A O 1
ATOM 1090 N N . ALA A 1 135 ? -11.109 -4.315 -0.475 1.00 97.62 135 ALA A N 1
ATOM 1091 C CA . ALA A 1 135 ? -11.261 -2.876 -0.292 1.00 97.62 135 ALA A CA 1
ATOM 1092 C C . ALA A 1 135 ? -9.964 -2.252 0.237 1.00 97.62 135 ALA A C 1
ATOM 1094 O O . ALA A 1 135 ? -9.276 -2.855 1.061 1.00 97.62 135 ALA A O 1
ATOM 1095 N N . ALA A 1 136 ? -9.711 -0.989 -0.123 1.00 97.12 136 ALA A N 1
ATOM 1096 C CA . ALA A 1 136 ? -8.637 -0.205 0.493 1.00 97.12 136 ALA A CA 1
ATOM 1097 C C . ALA A 1 136 ? -8.829 -0.107 2.014 1.00 97.12 136 ALA A C 1
ATOM 1099 O O . ALA A 1 136 ? -7.873 -0.225 2.762 1.00 97.12 136 ALA A O 1
ATOM 1100 N N . GLY A 1 137 ? -10.084 0.020 2.468 1.00 96.06 137 GLY A N 1
ATOM 1101 C CA . GLY A 1 137 ? -10.493 -0.281 3.842 1.00 96.06 137 GLY A CA 1
ATOM 1102 C C . GLY A 1 137 ? -10.617 0.901 4.803 1.00 96.06 137 GLY A C 1
ATOM 1103 O O . GLY A 1 137 ? -11.165 0.704 5.882 1.00 96.06 137 GLY A O 1
ATOM 1104 N N . GLN A 1 138 ? -10.219 2.119 4.422 1.00 94.56 138 GLN A N 1
ATOM 1105 C CA . GLN A 1 138 ? -10.207 3.292 5.318 1.00 94.56 138 GLN A CA 1
ATOM 1106 C C . GLN A 1 138 ? -11.555 3.572 6.003 1.00 94.56 138 GLN A C 1
ATOM 1108 O O . GLN A 1 138 ? -11.600 3.786 7.211 1.00 94.56 138 GLN A O 1
ATOM 1113 N N . ASN A 1 139 ? -12.665 3.532 5.257 1.00 94.06 139 ASN A N 1
ATOM 1114 C CA . ASN A 1 139 ? -14.003 3.730 5.832 1.00 94.06 139 ASN A CA 1
ATOM 1115 C C . ASN A 1 139 ? -14.442 2.537 6.691 1.00 94.06 139 ASN A C 1
ATOM 1117 O O . ASN A 1 139 ? -15.088 2.709 7.722 1.00 94.06 139 ASN A O 1
ATOM 1121 N N . MET A 1 140 ? -14.085 1.323 6.267 1.00 96.19 140 MET A N 1
ATOM 1122 C CA . MET A 1 140 ? -14.448 0.093 6.968 1.00 96.19 140 MET A CA 1
ATOM 1123 C C . MET A 1 140 ? -13.803 0.051 8.356 1.00 96.19 140 MET A C 1
ATOM 1125 O O . MET A 1 140 ? -14.511 -0.173 9.335 1.00 96.19 140 MET A O 1
ATOM 1129 N N . THR A 1 141 ? -12.504 0.349 8.456 1.00 97.44 141 THR A N 1
ATOM 1130 C CA . THR A 1 141 ? -11.798 0.381 9.744 1.00 97.44 141 THR A CA 1
ATOM 1131 C C . THR A 1 141 ? -12.352 1.468 10.659 1.00 97.44 141 THR A C 1
ATOM 1133 O O . THR A 1 141 ? -12.529 1.227 11.848 1.00 97.44 141 THR A O 1
ATOM 1136 N N . THR A 1 142 ? -12.726 2.633 10.119 1.00 96.88 142 THR A N 1
ATOM 1137 C CA . THR A 1 142 ? -13.384 3.693 10.897 1.00 96.88 142 THR A CA 1
ATOM 1138 C C . THR A 1 142 ? -14.713 3.231 11.493 1.00 96.88 142 THR A C 1
ATOM 1140 O O . THR A 1 142 ? -14.931 3.408 12.690 1.00 96.88 142 THR A O 1
ATOM 1143 N N . PHE A 1 143 ? -15.598 2.613 10.705 1.00 97.06 143 PHE A N 1
ATOM 1144 C CA . PHE A 1 143 ? -16.898 2.158 11.212 1.00 97.06 143 PHE A CA 1
ATOM 1145 C C . PHE A 1 143 ? -16.773 0.996 12.202 1.00 97.06 143 PHE A C 1
ATOM 1147 O O . PHE A 1 143 ? -17.441 1.008 13.240 1.00 97.06 143 PHE A O 1
ATOM 1154 N N . ALA A 1 144 ? -15.897 0.030 11.914 1.00 98.25 144 ALA A N 1
ATOM 1155 C CA . ALA A 1 144 ? -15.618 -1.098 12.798 1.00 98.25 144 ALA A CA 1
ATOM 1156 C C . ALA A 1 144 ? -15.083 -0.623 14.155 1.00 98.25 144 ALA A C 1
ATOM 1158 O O . ALA A 1 144 ? -15.654 -0.950 15.200 1.00 98.25 144 ALA A O 1
ATOM 1159 N N . THR A 1 145 ? -14.061 0.237 14.138 1.00 98.56 145 THR A N 1
ATOM 1160 C CA . THR A 1 145 ? -13.474 0.795 15.358 1.00 98.56 145 THR A CA 1
ATOM 1161 C C . THR A 1 145 ? -14.455 1.706 16.088 1.00 98.56 145 THR A C 1
ATOM 1163 O O . THR A 1 145 ? -14.549 1.630 17.306 1.00 98.56 145 THR A O 1
ATOM 1166 N N . HIS A 1 146 ? -15.263 2.506 15.386 1.00 98.19 146 HIS A N 1
ATOM 1167 C CA . HIS A 1 146 ? -16.275 3.346 16.031 1.00 98.19 146 HIS A CA 1
ATOM 1168 C C . HIS A 1 146 ? -17.304 2.517 16.814 1.00 98.19 146 HIS A C 1
ATOM 1170 O O . HIS A 1 146 ? -17.627 2.856 17.955 1.00 98.19 146 HIS A O 1
ATOM 1176 N N . LYS A 1 147 ? -17.792 1.407 16.240 1.00 98.38 147 LYS A N 1
ATOM 1177 C CA . LYS A 1 147 ? -18.714 0.501 16.941 1.00 98.38 147 LYS A CA 1
ATOM 1178 C C . LYS A 1 147 ? -18.050 -0.141 18.161 1.00 98.38 147 LYS A C 1
ATOM 1180 O O . LYS A 1 147 ? -18.670 -0.184 19.223 1.00 98.38 147 LYS A O 1
ATOM 1185 N N . ALA A 1 148 ? -16.795 -0.575 18.033 1.00 98.44 148 ALA A N 1
ATOM 1186 C CA . ALA A 1 148 ? -16.023 -1.095 19.159 1.00 98.44 148 ALA A CA 1
ATOM 1187 C C . ALA A 1 148 ? -15.844 -0.036 20.263 1.00 98.44 148 ALA A C 1
ATOM 1189 O O . ALA A 1 148 ? -16.153 -0.314 21.416 1.00 98.44 148 ALA A O 1
ATOM 1190 N N . CYS A 1 149 ? -15.458 1.200 19.930 1.00 98.44 149 CYS A N 1
ATOM 1191 C CA . CYS A 1 149 ? -15.315 2.302 20.888 1.00 98.44 149 CYS A CA 1
ATOM 1192 C C . CYS A 1 149 ? -16.613 2.610 21.649 1.00 98.44 149 CYS A C 1
ATOM 1194 O O . CYS A 1 149 ? -16.567 2.868 22.850 1.00 98.44 149 CYS A O 1
ATOM 1196 N N . ARG A 1 150 ? -17.773 2.562 20.980 1.00 98.06 150 ARG A N 1
ATOM 1197 C CA . ARG A 1 150 ? -19.071 2.756 21.646 1.00 98.06 150 ARG A CA 1
ATOM 1198 C C . ARG A 1 150 ? -19.348 1.672 22.683 1.00 98.06 150 ARG A C 1
ATOM 1200 O O . ARG A 1 150 ? -19.706 2.000 23.809 1.00 98.06 150 ARG A O 1
ATOM 1207 N N . TYR A 1 151 ? -19.118 0.413 22.319 1.00 98.25 151 TYR A N 1
ATOM 1208 C CA . TYR A 1 151 ? -19.245 -0.702 23.253 1.00 98.25 151 TYR A CA 1
ATOM 1209 C C . TYR A 1 151 ? -18.259 -0.587 24.419 1.00 98.25 151 TYR A C 1
ATOM 1211 O O . TYR A 1 151 ? -18.645 -0.790 25.565 1.00 98.25 151 TYR A O 1
ATOM 1219 N N . ILE A 1 152 ? -17.002 -0.222 24.139 1.00 98.38 152 ILE A N 1
ATOM 1220 C CA . ILE A 1 152 ? -15.977 0.009 25.163 1.00 98.38 152 ILE A CA 1
ATOM 1221 C C . ILE A 1 152 ? -16.469 1.053 26.166 1.00 98.38 152 ILE A C 1
ATOM 1223 O O . ILE A 1 152 ? -16.451 0.786 27.362 1.00 98.38 152 ILE A O 1
ATOM 1227 N N . ARG A 1 153 ? -16.957 2.205 25.691 1.00 97.69 153 ARG A N 1
ATOM 1228 C CA . ARG A 1 153 ? -17.501 3.264 26.553 1.00 97.69 153 ARG A CA 1
ATOM 1229 C C . ARG A 1 153 ? -18.651 2.764 27.416 1.00 97.69 153 ARG A C 1
ATOM 1231 O O . ARG A 1 153 ? -18.650 2.992 28.613 1.00 97.69 153 ARG A O 1
ATOM 1238 N N . GLU A 1 154 ? -19.615 2.065 26.832 1.00 96.81 154 GLU A N 1
ATOM 1239 C CA . GLU A 1 154 ? -20.783 1.589 27.578 1.00 96.81 154 GLU A CA 1
ATOM 1240 C C 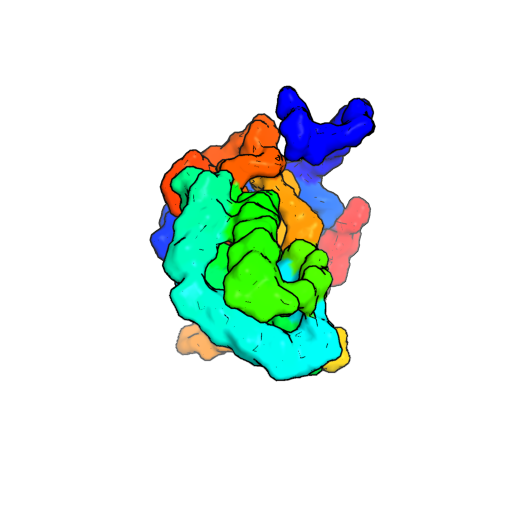. GLU A 1 154 ? -20.400 0.530 28.627 1.00 96.81 154 GLU A C 1
ATOM 1242 O O . GLU A 1 154 ? -20.792 0.631 29.789 1.00 96.81 154 GLU A O 1
ATOM 1247 N N . GLN A 1 155 ? -19.602 -0.471 28.251 1.00 97.88 155 GLN A N 1
ATOM 1248 C CA . GLN A 1 155 ? -19.305 -1.616 29.116 1.00 97.88 155 GLN A CA 1
ATOM 1249 C C . GLN A 1 155 ? -18.204 -1.346 30.140 1.00 97.88 155 GLN A C 1
ATOM 1251 O O . GLN A 1 155 ? -18.304 -1.814 31.276 1.00 97.88 155 GLN A O 1
ATOM 1256 N N . PHE A 1 156 ? -17.149 -0.615 29.772 1.00 97.94 156 PHE A N 1
ATOM 1257 C CA . PHE A 1 156 ? -16.057 -0.315 30.696 1.00 97.94 156 PHE A CA 1
ATOM 1258 C C . PHE A 1 156 ? -16.528 0.619 31.811 1.00 97.94 156 PHE A C 1
ATOM 1260 O O . PHE A 1 156 ? -16.370 0.281 32.985 1.00 97.94 156 PHE A O 1
ATOM 1267 N N . THR A 1 157 ? -17.196 1.721 31.452 1.00 96.62 157 THR A N 1
ATOM 1268 C CA . THR A 1 157 ? -17.744 2.674 32.424 1.00 96.62 157 THR A CA 1
ATOM 1269 C C . THR A 1 157 ? -18.731 1.988 33.367 1.00 96.62 157 THR A C 1
ATOM 1271 O O . THR A 1 157 ? -18.602 2.121 34.580 1.00 96.62 157 THR A O 1
ATOM 1274 N N . SER A 1 158 ? -19.646 1.162 32.844 1.00 96.12 158 SER A N 1
ATOM 1275 C CA . SER A 1 158 ? -20.632 0.455 33.679 1.00 96.12 158 SER A CA 1
ATOM 1276 C C . SER A 1 158 ? -20.007 -0.564 34.639 1.00 96.12 158 SER A C 1
ATOM 1278 O O . SER A 1 158 ? -20.518 -0.761 35.735 1.00 96.12 158 SER A O 1
ATOM 1280 N N . SER A 1 159 ? -18.918 -1.234 34.243 1.00 96.12 159 SER A N 1
ATOM 1281 C CA . SER A 1 159 ? -18.306 -2.299 35.055 1.00 96.12 159 SER A CA 1
ATOM 1282 C C . SER A 1 159 ? -17.255 -1.811 36.053 1.00 96.12 159 SER A C 1
ATOM 1284 O O . SER A 1 159 ? -17.021 -2.496 37.043 1.00 96.12 159 SER A O 1
ATOM 1286 N N . HIS A 1 160 ? -16.621 -0.660 35.807 1.00 96.12 160 HIS A N 1
ATOM 1287 C CA . HIS A 1 160 ? -15.528 -0.150 36.648 1.00 96.12 160 HIS A CA 1
ATOM 1288 C C . HIS A 1 160 ? -15.840 1.199 37.307 1.00 96.12 160 HIS A C 1
ATOM 1290 O O . HIS A 1 160 ? -15.093 1.617 38.186 1.00 96.12 160 HIS A O 1
ATOM 1296 N N . GLY A 1 161 ? -16.896 1.905 36.885 1.00 96.56 161 GLY A N 1
ATOM 1297 C CA . GLY A 1 161 ? -17.182 3.267 37.350 1.00 96.56 161 GLY A CA 1
ATOM 1298 C C . GLY A 1 161 ? -16.108 4.286 36.948 1.00 96.56 161 GLY A C 1
ATOM 1299 O O . GLY A 1 161 ? -15.971 5.325 37.587 1.00 96.56 161 GLY A O 1
ATOM 1300 N N . ILE A 1 162 ? -15.307 3.976 35.921 1.00 97.25 162 ILE A N 1
ATOM 1301 C CA . ILE A 1 162 ? -14.219 4.829 35.434 1.00 97.25 162 ILE A CA 1
ATOM 1302 C C . ILE A 1 162 ? -14.679 5.542 34.162 1.00 97.25 162 ILE A C 1
ATOM 1304 O O . ILE A 1 162 ? -14.892 4.909 33.128 1.00 97.25 162 ILE A O 1
ATOM 1308 N N . GLU A 1 163 ? -14.767 6.866 34.237 1.00 96.56 163 GLU A N 1
ATOM 1309 C CA . GLU A 1 163 ? -15.028 7.733 33.088 1.00 96.56 163 GLU 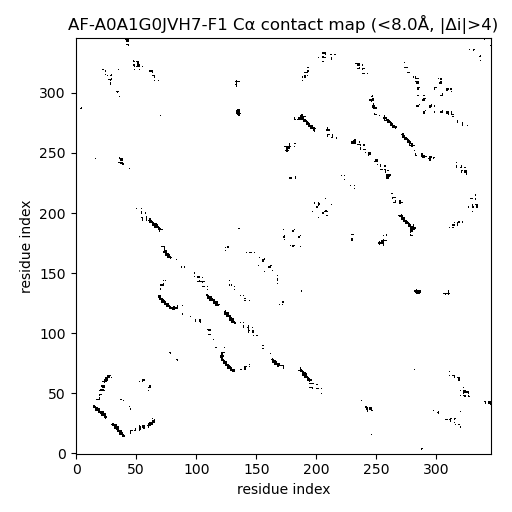A CA 1
ATOM 1310 C C . GLU A 1 163 ? -13.750 8.037 32.296 1.00 96.56 163 GLU A C 1
ATOM 1312 O O . GLU A 1 163 ? -12.643 8.084 32.842 1.00 96.56 163 GLU A O 1
ATOM 1317 N N . PHE A 1 164 ? -13.905 8.278 30.993 1.00 97.75 164 PHE A N 1
ATOM 1318 C CA . PHE A 1 164 ? -12.807 8.652 30.102 1.00 97.75 164 PHE A CA 1
ATOM 1319 C C . PHE A 1 164 ? -13.304 9.456 28.895 1.00 97.75 164 PHE A C 1
ATOM 1321 O O . PHE A 1 164 ? -14.469 9.385 28.499 1.00 97.75 164 PHE A O 1
ATOM 1328 N N . LYS A 1 165 ? -12.393 10.196 28.258 1.00 97.62 165 LYS A N 1
ATOM 1329 C CA . LYS A 1 165 ? -12.625 10.819 26.944 1.00 97.62 165 LYS A CA 1
ATOM 1330 C C . LYS A 1 165 ? -11.940 9.987 25.868 1.00 97.62 165 LYS A C 1
ATOM 1332 O O . LYS A 1 165 ? -10.902 9.387 26.131 1.00 97.62 165 LYS A O 1
ATOM 1337 N N . TYR A 1 166 ? -12.480 9.960 24.652 1.00 97.75 166 TYR A N 1
ATOM 1338 C CA . TYR A 1 166 ? -11.764 9.363 23.527 1.00 97.75 166 TYR A CA 1
ATOM 1339 C C . TYR A 1 166 ? -11.980 10.131 22.228 1.00 97.75 166 TYR A C 1
ATOM 1341 O O . TYR A 1 166 ? -13.046 10.705 21.997 1.00 97.75 166 TYR A O 1
ATOM 1349 N N . PHE A 1 167 ? -10.967 10.086 21.369 1.00 97.88 167 PHE A N 1
ATOM 1350 C CA . PHE A 1 167 ? -11.047 10.519 19.979 1.00 97.88 167 PHE A CA 1
ATOM 1351 C C . PHE A 1 167 ? -10.855 9.300 19.084 1.00 97.88 167 PHE A C 1
ATOM 1353 O O . PHE A 1 167 ? -10.024 8.442 19.375 1.00 97.88 167 PHE A O 1
ATOM 1360 N N . ILE A 1 168 ? -11.636 9.203 18.003 1.00 96.88 168 ILE A N 1
ATOM 1361 C CA . ILE A 1 168 ? -11.570 8.059 17.077 1.00 96.88 168 ILE A CA 1
ATOM 1362 C C . ILE A 1 168 ? -10.247 8.001 16.300 1.00 96.88 168 ILE A C 1
ATOM 1364 O O . ILE A 1 168 ? -9.858 6.934 15.831 1.00 96.88 168 ILE A O 1
ATOM 1368 N N . GLU A 1 169 ? -9.570 9.141 16.177 1.00 96.19 169 GLU A N 1
ATOM 1369 C CA . GLU A 1 169 ? -8.305 9.285 15.475 1.00 96.19 169 GLU A CA 1
ATOM 1370 C C . GLU A 1 169 ? -7.304 10.032 16.356 1.00 96.19 169 GLU A C 1
ATOM 1372 O O . GLU A 1 169 ? -7.606 11.103 16.880 1.00 96.19 169 GLU A O 1
ATOM 1377 N N . SER A 1 170 ? -6.120 9.447 16.511 1.00 96.44 170 SER A N 1
ATOM 1378 C CA . SER A 1 170 ? -4.966 10.015 17.220 1.00 96.44 170 SER A CA 1
ATOM 1379 C C . SER A 1 170 ? -3.847 10.450 16.273 1.00 96.44 170 SER A C 1
ATOM 1381 O O . SER A 1 170 ? -2.824 10.960 16.718 1.00 96.44 170 SER A O 1
ATOM 1383 N N . ASN A 1 171 ? -4.038 10.215 14.974 1.00 94.62 171 ASN A N 1
ATOM 1384 C CA . ASN A 1 171 ? -3.066 10.340 13.897 1.00 94.62 171 ASN A CA 1
ATOM 1385 C C . ASN A 1 171 ? -1.927 9.303 13.945 1.00 94.62 171 ASN A C 1
ATOM 1387 O O . ASN A 1 171 ? -1.003 9.363 13.137 1.00 94.62 171 ASN A O 1
ATOM 1391 N N . PHE A 1 172 ? -1.986 8.321 14.855 1.00 96.12 172 PHE A N 1
ATOM 1392 C CA . PHE A 1 172 ? -0.948 7.296 14.987 1.00 96.12 172 PHE A CA 1
ATOM 1393 C C . PHE A 1 172 ? -0.917 6.314 13.809 1.00 96.12 172 PHE A C 1
ATOM 1395 O O . PHE A 1 172 ? 0.166 5.937 13.377 1.00 96.12 172 PHE A O 1
ATOM 1402 N N . ASN A 1 173 ? -2.066 5.943 13.227 1.00 94.19 173 ASN A N 1
ATOM 1403 C CA . ASN A 1 173 ? -2.105 5.144 11.988 1.00 94.19 173 ASN A CA 1
ATOM 1404 C C . ASN A 1 173 ? -1.500 5.873 10.779 1.00 94.19 173 ASN A C 1
ATOM 1406 O O . ASN A 1 173 ? -1.290 5.232 9.749 1.00 94.19 173 ASN A O 1
ATOM 1410 N N . ALA A 1 174 ? -1.276 7.185 10.900 1.00 93.88 174 ALA A N 1
ATOM 1411 C CA . ALA A 1 174 ? -0.721 8.055 9.884 1.00 93.88 174 ALA A CA 1
ATOM 1412 C C . ALA A 1 174 ? -1.478 8.044 8.544 1.00 93.88 174 ALA A C 1
ATOM 1414 O O . ALA A 1 174 ? -0.858 8.063 7.484 1.00 93.88 174 ALA A O 1
ATOM 1415 N N . ASP A 1 175 ? -2.816 8.014 8.572 1.00 95.50 175 ASP A N 1
ATOM 1416 C CA . ASP A 1 175 ? -3.623 8.131 7.348 1.00 95.50 175 ASP A CA 1
ATOM 1417 C C . ASP A 1 175 ? -3.212 9.394 6.568 1.00 95.50 175 ASP A C 1
ATOM 1419 O O . ASP A 1 175 ? -3.309 10.511 7.079 1.00 95.50 175 ASP A O 1
ATOM 1423 N N . LYS A 1 176 ? -2.731 9.202 5.337 1.00 95.44 176 LYS A N 1
ATOM 1424 C CA . LYS A 1 176 ? -2.264 10.239 4.399 1.00 95.44 176 LYS A CA 1
ATOM 1425 C C . LYS A 1 176 ? -1.017 11.004 4.851 1.00 95.44 176 LYS A C 1
ATOM 1427 O O . LYS A 1 176 ? -0.737 12.070 4.312 1.00 95.44 176 LYS A O 1
ATOM 1432 N N . ASN A 1 177 ? -0.251 10.466 5.798 1.00 94.00 177 ASN A N 1
ATOM 1433 C CA . ASN A 1 177 ? 0.980 11.079 6.286 1.00 94.00 177 ASN A CA 1
ATOM 1434 C C . ASN A 1 177 ? 2.147 10.075 6.237 1.00 94.00 177 ASN A C 1
ATOM 1436 O O . ASN A 1 177 ? 2.019 8.961 6.752 1.00 94.00 177 ASN A O 1
ATOM 1440 N N . PRO A 1 178 ? 3.307 10.433 5.661 1.00 92.06 178 PRO A N 1
ATOM 1441 C CA . PRO A 1 178 ? 4.483 9.575 5.723 1.00 92.06 178 PRO A CA 1
ATOM 1442 C C . PRO A 1 178 ? 5.018 9.559 7.159 1.00 92.06 178 PRO A C 1
ATOM 1444 O O . PRO A 1 178 ? 5.251 10.610 7.755 1.00 92.06 178 PRO A O 1
ATOM 1447 N N . THR A 1 179 ? 5.215 8.372 7.740 1.00 92.75 179 THR A N 1
ATOM 1448 C CA . THR A 1 179 ? 5.755 8.247 9.106 1.00 92.75 179 THR A CA 1
ATOM 1449 C C . THR A 1 179 ? 6.747 7.103 9.249 1.00 92.75 179 THR A C 1
ATOM 1451 O O . THR A 1 179 ? 6.699 6.110 8.524 1.00 92.75 179 THR A O 1
ATOM 1454 N N . HIS A 1 180 ? 7.619 7.201 10.256 1.00 92.31 180 HIS A N 1
ATOM 1455 C CA . HIS A 1 180 ? 8.502 6.103 10.649 1.00 92.31 180 HIS A CA 1
ATOM 1456 C C . HIS A 1 180 ? 7.719 4.841 11.052 1.00 92.31 180 HIS A C 1
ATOM 1458 O O . HIS A 1 180 ? 8.152 3.722 10.782 1.00 92.31 180 HIS A O 1
ATOM 1464 N N . ARG A 1 181 ? 6.524 5.000 11.643 1.00 92.94 181 ARG A N 1
ATOM 1465 C CA . ARG A 1 181 ? 5.641 3.873 11.974 1.00 92.94 181 ARG A CA 1
ATOM 1466 C C . ARG A 1 181 ? 5.355 3.024 10.736 1.00 92.94 181 ARG A C 1
ATOM 1468 O O . ARG A 1 181 ? 5.373 1.802 10.832 1.00 92.94 181 ARG A O 1
ATOM 1475 N N . THR A 1 182 ? 5.131 3.653 9.585 1.00 91.75 182 THR A N 1
ATOM 1476 C CA . THR A 1 182 ? 4.867 2.960 8.321 1.00 91.75 182 THR A CA 1
ATOM 1477 C C . THR A 1 182 ? 6.022 2.048 7.899 1.00 91.75 182 THR A C 1
ATOM 1479 O O . THR A 1 182 ? 5.769 0.943 7.429 1.00 91.75 182 THR A O 1
ATOM 1482 N N . LEU A 1 183 ? 7.280 2.437 8.136 1.00 90.88 183 LEU A N 1
ATOM 1483 C CA . LEU A 1 183 ? 8.444 1.590 7.835 1.00 90.88 183 LEU A CA 1
ATOM 1484 C C . LEU A 1 183 ? 8.461 0.302 8.668 1.00 90.88 183 LEU A C 1
ATOM 1486 O O . LEU A 1 183 ? 8.761 -0.768 8.146 1.00 90.88 183 LEU A O 1
ATOM 1490 N N . VAL A 1 184 ? 8.125 0.406 9.956 1.00 90.50 184 VAL A N 1
ATOM 1491 C CA . VAL A 1 184 ? 8.205 -0.715 10.906 1.00 90.50 184 VAL A CA 1
ATOM 1492 C C . VAL A 1 184 ? 6.945 -1.579 10.858 1.00 90.50 184 VAL A C 1
ATOM 1494 O O . VAL A 1 184 ? 7.003 -2.802 10.742 1.00 90.50 184 VAL A O 1
ATOM 1497 N N . HIS A 1 185 ? 5.780 -0.944 10.941 1.00 92.44 185 HIS A N 1
ATOM 1498 C CA . HIS A 1 185 ? 4.494 -1.613 11.092 1.00 92.44 185 HIS A CA 1
ATOM 1499 C C . HIS A 1 185 ? 3.697 -1.709 9.797 1.00 92.44 185 HIS A C 1
ATOM 1501 O O . HIS A 1 185 ? 2.737 -2.473 9.778 1.00 92.44 185 HIS A O 1
ATOM 1507 N N . GLY A 1 186 ? 4.099 -1.045 8.714 1.00 93.88 186 GLY A N 1
ATOM 1508 C CA . GLY A 1 186 ? 3.349 -1.047 7.459 1.00 93.88 186 GLY A CA 1
ATOM 1509 C C . GLY A 1 186 ? 1.972 -0.389 7.568 1.00 93.88 186 GLY A C 1
ATOM 1510 O O . GLY A 1 186 ? 1.535 0.045 8.645 1.00 93.88 186 GLY A O 1
ATOM 1511 N N . ARG A 1 187 ? 1.292 -0.296 6.421 1.00 95.81 187 ARG A N 1
ATOM 1512 C CA . ARG A 1 187 ? -0.089 0.198 6.315 1.00 95.81 187 ARG A CA 1
ATOM 1513 C C . ARG A 1 187 ? -0.712 -0.154 4.961 1.00 95.81 187 ARG A C 1
ATOM 1515 O O . ARG A 1 187 ? -0.248 0.307 3.934 1.00 95.81 187 ARG A O 1
ATOM 1522 N N . GLY A 1 188 ? -1.780 -0.940 4.930 1.00 97.31 188 GLY A N 1
ATOM 1523 C CA . GLY A 1 188 ? -2.309 -1.491 3.681 1.00 97.31 188 GLY A CA 1
ATOM 1524 C C . GLY A 1 188 ? -1.514 -2.728 3.269 1.00 97.31 188 GLY A C 1
ATOM 1525 O O . GLY A 1 188 ? -1.331 -3.630 4.084 1.00 97.31 188 GLY A O 1
ATOM 1526 N N . HIS A 1 189 ? -1.067 -2.811 2.018 1.00 98.62 189 HIS A N 1
ATOM 1527 C CA . HIS A 1 189 ? -0.309 -3.955 1.507 1.00 98.62 189 HIS A CA 1
ATOM 1528 C C . HIS A 1 189 ? 1.203 -3.723 1.627 1.00 98.62 189 HIS A C 1
ATOM 1530 O O . HIS A 1 189 ? 1.707 -2.706 1.163 1.00 98.62 189 HIS A O 1
ATOM 1536 N N . HIS A 1 190 ? 1.932 -4.695 2.179 1.00 98.44 190 HIS A N 1
ATOM 1537 C CA . HIS A 1 190 ? 3.394 -4.743 2.101 1.00 98.44 190 HIS A CA 1
ATOM 1538 C C . HIS A 1 190 ? 3.798 -5.667 0.955 1.00 98.44 190 HIS A C 1
ATOM 1540 O O . HIS A 1 190 ? 3.461 -6.853 0.967 1.00 98.44 190 HIS A O 1
ATOM 1546 N N . VAL A 1 191 ? 4.510 -5.121 -0.029 1.00 98.81 191 VAL A N 1
ATOM 1547 C CA . VAL A 1 191 ? 5.044 -5.871 -1.168 1.00 98.81 191 VAL A CA 1
ATOM 1548 C C . VAL A 1 191 ? 6.546 -5.649 -1.291 1.00 98.81 191 VAL A C 1
ATOM 1550 O O . VAL A 1 191 ? 7.041 -4.539 -1.097 1.00 98.81 191 VAL A O 1
ATOM 1553 N N . ILE A 1 192 ? 7.261 -6.718 -1.630 1.00 98.69 192 ILE A N 1
ATOM 1554 C CA . ILE A 1 192 ? 8.668 -6.678 -2.021 1.00 98.69 192 ILE A CA 1
ATOM 1555 C C . ILE A 1 192 ? 8.759 -7.081 -3.492 1.00 98.69 192 ILE A C 1
ATOM 1557 O O . ILE A 1 192 ? 8.178 -8.088 -3.895 1.00 98.69 192 ILE A O 1
ATOM 1561 N N . ALA A 1 193 ? 9.489 -6.310 -4.288 1.00 98.88 193 ALA A N 1
ATOM 1562 C CA . ALA A 1 193 ? 9.776 -6.588 -5.686 1.00 98.88 193 ALA A CA 1
ATOM 1563 C C . ALA A 1 193 ? 11.285 -6.759 -5.903 1.00 98.88 193 ALA A C 1
ATOM 1565 O O . ALA A 1 193 ? 12.102 -6.138 -5.223 1.00 98.88 193 ALA A O 1
ATOM 1566 N N . SER A 1 194 ? 11.655 -7.608 -6.859 1.00 98.62 194 SER A N 1
ATOM 1567 C CA . SER A 1 194 ? 13.042 -7.888 -7.214 1.00 98.62 194 SER A CA 1
ATOM 1568 C C . SER A 1 194 ? 13.196 -8.154 -8.706 1.00 98.62 194 SER A C 1
ATOM 1570 O O . SER A 1 194 ? 12.395 -8.882 -9.295 1.00 98.62 194 SER A O 1
ATOM 1572 N N . ALA A 1 195 ? 14.255 -7.626 -9.314 1.00 98.50 195 ALA A N 1
ATOM 1573 C CA . ALA A 1 195 ? 14.657 -7.989 -10.668 1.00 98.50 195 ALA A CA 1
ATOM 1574 C C . ALA A 1 195 ? 16.173 -8.183 -10.744 1.00 98.50 195 ALA A C 1
ATOM 1576 O O . ALA A 1 195 ? 16.933 -7.387 -10.199 1.00 98.50 195 ALA A O 1
ATOM 1577 N N . LEU A 1 196 ? 16.606 -9.231 -11.447 1.00 98.12 196 LEU A N 1
ATOM 1578 C CA . LEU A 1 196 ? 18.010 -9.440 -11.794 1.00 98.12 196 LEU A CA 1
ATOM 1579 C C . LEU A 1 196 ? 18.211 -9.010 -13.246 1.00 98.12 196 LEU A C 1
ATOM 1581 O O . LEU A 1 196 ? 17.836 -9.728 -14.168 1.00 98.12 196 LEU A O 1
ATOM 1585 N N . VAL A 1 197 ? 18.765 -7.820 -13.441 1.00 98.06 197 VAL A N 1
ATOM 1586 C CA . VAL A 1 197 ? 18.920 -7.182 -14.747 1.00 98.06 197 VAL A CA 1
ATOM 1587 C C . VAL A 1 197 ? 20.265 -7.555 -15.349 1.00 98.06 197 VAL A C 1
ATOM 1589 O O . VAL A 1 197 ? 21.304 -7.375 -14.717 1.00 98.06 197 VAL A O 1
ATOM 1592 N N . LYS A 1 198 ? 20.259 -8.037 -16.595 1.00 97.44 198 LYS A N 1
ATOM 1593 C CA . LYS A 1 198 ? 21.496 -8.478 -17.254 1.00 97.44 198 LYS A CA 1
ATOM 1594 C C . LYS A 1 198 ? 22.416 -7.291 -17.547 1.00 97.44 198 LYS A C 1
ATOM 1596 O O . LYS A 1 198 ? 21.976 -6.335 -18.190 1.00 97.44 198 LYS A O 1
ATOM 1601 N N . GLY A 1 199 ? 23.704 -7.389 -17.225 1.00 96.44 199 GLY A N 1
ATOM 1602 C CA . GLY A 1 199 ? 24.677 -6.304 -17.420 1.00 96.44 199 GLY A CA 1
ATOM 1603 C C . GLY A 1 199 ? 24.759 -5.800 -18.865 1.00 96.44 199 GLY A C 1
ATOM 1604 O O . GLY A 1 199 ? 24.814 -4.600 -19.132 1.00 96.44 199 GLY A O 1
ATOM 1605 N N . LYS A 1 200 ? 24.647 -6.714 -19.840 1.00 96.31 200 LYS A N 1
ATOM 1606 C CA . LYS A 1 200 ? 24.596 -6.356 -21.271 1.00 96.31 200 LYS A CA 1
ATOM 1607 C C . LYS A 1 200 ? 23.400 -5.468 -21.637 1.00 96.31 200 LYS A C 1
ATOM 1609 O O . LYS A 1 200 ? 23.480 -4.703 -22.592 1.00 96.31 200 LYS A O 1
ATOM 1614 N N . LEU A 1 201 ? 22.282 -5.603 -20.922 1.00 95.94 201 LEU A N 1
ATOM 1615 C CA . LEU A 1 201 ? 21.076 -4.816 -21.158 1.00 95.94 201 LEU A CA 1
ATOM 1616 C C . LEU A 1 201 ? 21.162 -3.450 -20.481 1.00 95.94 201 LEU A C 1
ATOM 1618 O O . LEU A 1 201 ? 20.723 -2.486 -21.098 1.00 95.94 201 LEU A O 1
ATOM 1622 N N . LEU A 1 202 ? 21.785 -3.352 -19.298 1.00 94.56 202 LEU A N 1
ATOM 1623 C CA . LEU A 1 202 ? 22.102 -2.064 -18.665 1.00 94.56 202 LEU A CA 1
ATOM 1624 C C . LEU A 1 202 ? 22.917 -1.189 -19.620 1.00 94.56 202 LEU A C 1
ATOM 1626 O O . LEU A 1 202 ? 22.460 -0.117 -19.999 1.00 94.56 202 LEU A O 1
ATOM 1630 N N . ARG A 1 203 ? 24.034 -1.713 -20.143 1.00 94.38 203 ARG A N 1
ATOM 1631 C CA . ARG A 1 203 ? 24.889 -0.979 -21.093 1.00 94.38 203 ARG A CA 1
ATOM 1632 C C . ARG A 1 203 ? 24.164 -0.579 -22.370 1.00 94.38 203 ARG A C 1
ATOM 1634 O O . ARG A 1 203 ? 24.385 0.499 -22.903 1.00 94.38 203 ARG A O 1
ATOM 1641 N N . ARG A 1 204 ? 23.304 -1.456 -22.891 1.00 94.31 204 ARG A N 1
ATOM 1642 C CA . ARG A 1 204 ? 22.612 -1.211 -24.161 1.00 94.31 204 ARG A CA 1
ATOM 1643 C C . ARG A 1 204 ? 21.445 -0.229 -24.028 1.00 94.31 204 ARG A C 1
ATOM 1645 O O . ARG A 1 204 ? 21.205 0.529 -24.958 1.00 94.31 204 ARG A O 1
ATOM 1652 N N . ILE A 1 205 ? 20.685 -0.304 -22.935 1.00 93.56 205 ILE A N 1
ATOM 1653 C CA . ILE A 1 205 ? 19.403 0.406 -22.776 1.00 93.56 205 ILE A CA 1
ATOM 1654 C C . ILE A 1 205 ? 19.549 1.631 -21.873 1.00 93.56 205 ILE A C 1
ATOM 1656 O O . ILE A 1 205 ? 18.983 2.671 -22.188 1.00 93.56 205 ILE A O 1
ATOM 1660 N N . LEU A 1 206 ? 20.279 1.501 -20.764 1.00 92.06 206 LEU A N 1
ATOM 1661 C CA . LEU A 1 206 ? 20.509 2.578 -19.797 1.00 92.06 206 LEU A CA 1
ATOM 1662 C C . LEU A 1 206 ? 21.892 3.218 -19.933 1.00 92.06 206 LEU A C 1
ATOM 1664 O O . LEU A 1 206 ? 22.162 4.169 -19.221 1.00 92.06 206 LEU A O 1
ATOM 1668 N N . ARG A 1 207 ? 22.759 2.698 -20.817 1.00 92.44 207 ARG A N 1
ATOM 1669 C CA . ARG A 1 207 ? 24.113 3.223 -21.077 1.00 92.44 207 ARG A CA 1
ATOM 1670 C C . ARG A 1 207 ? 24.993 3.321 -19.823 1.00 92.44 207 ARG A C 1
ATOM 1672 O O . ARG A 1 207 ? 25.921 4.114 -19.786 1.00 92.44 207 ARG A O 1
ATOM 1679 N N . CYS A 1 208 ? 24.737 2.453 -18.845 1.00 92.62 208 CYS A N 1
ATOM 1680 C CA . CYS A 1 208 ? 25.489 2.346 -17.599 1.00 92.62 208 CYS A CA 1
ATOM 1681 C C . CYS A 1 208 ? 25.857 0.886 -17.278 1.00 92.62 208 CYS A C 1
ATOM 1683 O O . CYS A 1 208 ? 25.394 -0.069 -17.917 1.00 92.62 208 CYS A O 1
ATOM 1685 N N . THR A 1 209 ? 26.700 0.706 -16.270 1.00 94.00 209 THR A N 1
ATOM 1686 C CA . THR A 1 209 ? 27.122 -0.577 -15.700 1.00 94.00 209 THR A CA 1
ATOM 1687 C C . THR A 1 209 ? 26.493 -0.804 -14.326 1.00 94.00 209 THR A C 1
ATOM 1689 O O . THR A 1 209 ? 26.047 0.126 -13.656 1.00 94.00 209 THR A O 1
ATOM 1692 N N . ALA A 1 210 ? 26.482 -2.055 -13.856 1.00 96.19 210 ALA A N 1
ATOM 1693 C CA . ALA A 1 210 ? 26.011 -2.351 -12.503 1.00 96.19 210 ALA A CA 1
ATOM 1694 C C . ALA A 1 210 ? 26.887 -1.685 -11.424 1.00 96.19 210 ALA A C 1
ATOM 1696 O O . ALA A 1 210 ? 26.377 -1.317 -10.370 1.00 96.19 210 ALA A O 1
ATOM 1697 N N . ALA A 1 211 ? 28.189 -1.516 -11.689 1.00 94.69 211 ALA A N 1
ATOM 1698 C CA . ALA A 1 211 ? 29.109 -0.842 -10.775 1.00 94.69 211 ALA A CA 1
ATOM 1699 C C . ALA A 1 211 ? 28.751 0.641 -10.595 1.00 94.69 211 ALA A C 1
ATOM 1701 O O . ALA A 1 211 ? 28.581 1.072 -9.461 1.00 94.69 211 ALA A O 1
ATOM 1702 N N . GLU A 1 212 ? 28.544 1.373 -11.693 1.00 93.75 212 GLU A N 1
ATOM 1703 C CA . GLU A 1 212 ? 28.148 2.790 -11.656 1.00 93.75 212 GLU A CA 1
ATOM 1704 C C . GLU A 1 212 ? 26.800 2.984 -10.948 1.00 93.75 212 GLU A C 1
ATOM 1706 O O . GLU A 1 212 ? 26.637 3.918 -10.170 1.00 93.75 212 GLU A O 1
ATOM 1711 N N . MET A 1 213 ? 25.843 2.071 -11.151 1.00 94.56 213 MET A N 1
ATOM 1712 C CA . MET A 1 213 ? 24.540 2.119 -10.470 1.00 94.56 213 MET A CA 1
ATOM 1713 C C . MET A 1 213 ? 24.677 1.960 -8.949 1.00 94.56 213 MET A C 1
ATOM 1715 O O . MET A 1 213 ? 24.038 2.682 -8.184 1.00 94.56 213 MET A O 1
ATOM 1719 N N . VAL A 1 214 ? 25.513 1.018 -8.500 1.00 95.50 214 VAL A N 1
ATOM 1720 C CA . VAL A 1 214 ? 25.768 0.781 -7.070 1.00 95.50 214 VAL A CA 1
ATOM 1721 C C . VAL A 1 214 ? 26.552 1.941 -6.457 1.00 95.50 214 VAL A C 1
ATOM 1723 O O . VAL A 1 214 ? 26.204 2.405 -5.371 1.00 95.50 214 VAL A O 1
ATOM 1726 N N . GLU A 1 215 ? 27.579 2.429 -7.150 1.00 93.50 215 GLU A N 1
ATOM 1727 C CA . GLU A 1 215 ? 28.378 3.573 -6.715 1.00 93.50 215 GLU A CA 1
ATOM 1728 C C . GLU A 1 215 ? 27.513 4.831 -6.599 1.00 93.50 215 GLU A C 1
ATOM 1730 O O . GLU A 1 215 ? 27.456 5.437 -5.529 1.00 93.50 215 GLU A O 1
ATOM 1735 N N . GLY A 1 216 ? 26.754 5.172 -7.642 1.00 91.56 216 GLY A N 1
ATOM 1736 C CA . GLY A 1 216 ? 25.841 6.312 -7.636 1.00 91.56 216 GLY A CA 1
ATOM 1737 C C . GLY A 1 216 ? 24.836 6.234 -6.490 1.00 91.56 216 GLY A C 1
ATOM 1738 O O . GLY A 1 216 ? 24.674 7.195 -5.738 1.00 91.56 216 GLY A O 1
ATOM 1739 N N . TRP A 1 217 ? 24.228 5.065 -6.264 1.00 92.38 217 TRP A N 1
ATOM 1740 C CA . TRP A 1 217 ? 23.324 4.880 -5.129 1.00 92.38 217 TRP A CA 1
ATOM 1741 C C . TRP A 1 217 ? 24.011 5.066 -3.773 1.00 92.38 217 TRP A C 1
ATOM 1743 O O . TRP A 1 217 ? 23.425 5.664 -2.871 1.00 92.38 217 TRP A O 1
ATOM 1753 N N . SER A 1 218 ? 25.260 4.612 -3.625 1.00 92.31 218 SER A N 1
ATOM 1754 C CA . SER A 1 218 ? 26.026 4.811 -2.388 1.00 92.31 218 SER A CA 1
ATOM 1755 C C . SER A 1 218 ? 26.278 6.291 -2.072 1.00 92.31 218 SER A C 1
ATOM 1757 O O . SER A 1 218 ? 26.340 6.651 -0.899 1.00 92.31 218 SER A O 1
ATOM 1759 N N . GLN A 1 219 ? 26.361 7.149 -3.097 1.00 91.56 219 GLN A N 1
ATOM 1760 C CA . GLN A 1 219 ? 26.545 8.597 -2.948 1.00 91.56 219 GLN A CA 1
ATOM 1761 C C . GLN A 1 219 ? 25.223 9.344 -2.729 1.00 91.56 219 GLN A C 1
ATOM 1763 O O . GLN A 1 219 ? 25.173 10.308 -1.969 1.00 91.56 219 GLN A O 1
ATOM 1768 N N . VAL A 1 220 ? 24.133 8.893 -3.355 1.00 89.88 220 VAL A N 1
ATOM 1769 C CA . VAL A 1 220 ? 22.807 9.516 -3.209 1.00 89.88 220 VAL A CA 1
ATOM 1770 C C . VAL A 1 220 ? 22.151 9.139 -1.874 1.00 89.88 220 VAL A C 1
ATOM 1772 O O . VAL A 1 220 ? 21.488 9.970 -1.252 1.00 89.88 220 VAL A O 1
ATOM 1775 N N . SER A 1 221 ? 22.354 7.908 -1.388 1.00 90.31 221 SER A N 1
ATOM 1776 C CA . SER A 1 221 ? 21.694 7.398 -0.177 1.00 90.31 221 SER A CA 1
ATOM 1777 C C . SER A 1 221 ? 21.909 8.257 1.085 1.00 90.31 221 SER A C 1
ATOM 1779 O O . SER A 1 221 ? 20.930 8.451 1.813 1.00 90.31 221 SER A O 1
ATOM 1781 N N . PRO A 1 222 ? 23.112 8.789 1.383 1.00 93.25 222 PRO A N 1
ATOM 1782 C CA . PRO A 1 222 ? 23.308 9.732 2.486 1.00 93.25 222 PRO A CA 1
ATOM 1783 C C . PRO A 1 222 ? 22.483 11.019 2.348 1.00 93.25 222 PRO A C 1
ATOM 1785 O O . PRO A 1 222 ? 22.023 11.554 3.353 1.00 93.25 222 PRO A O 1
ATOM 1788 N N . GLY A 1 223 ? 22.228 11.488 1.122 1.00 92.81 223 GLY A N 1
ATOM 1789 C CA . GLY A 1 223 ? 21.400 12.669 0.866 1.00 92.81 223 GLY A CA 1
ATOM 1790 C C . GLY A 1 223 ? 19.961 12.502 1.362 1.00 92.81 223 GLY A C 1
ATOM 1791 O O . GLY A 1 223 ? 19.437 13.392 2.031 1.00 92.81 223 GLY A O 1
ATOM 1792 N N . PHE A 1 224 ? 19.345 11.336 1.132 1.00 90.94 224 PHE A N 1
ATOM 1793 C CA . PHE A 1 224 ? 18.013 11.022 1.670 1.00 90.94 224 PHE A CA 1
ATOM 1794 C C . PHE A 1 224 ? 17.987 11.037 3.202 1.00 90.94 224 PHE A C 1
ATOM 1796 O O . PHE A 1 224 ? 17.046 11.560 3.800 1.00 90.94 224 PHE A O 1
ATOM 1803 N N . GLN A 1 225 ? 19.038 10.506 3.836 1.00 89.94 225 GLN A N 1
ATOM 1804 C CA . GLN A 1 225 ? 19.162 10.492 5.295 1.00 89.94 225 GLN A CA 1
ATOM 1805 C C . GLN A 1 225 ? 19.307 11.910 5.854 1.00 89.94 225 GLN A C 1
ATOM 1807 O O . GLN A 1 225 ? 18.604 12.268 6.796 1.00 89.94 225 GLN A O 1
ATOM 1812 N N . MET A 1 226 ? 20.164 12.735 5.244 1.00 94.06 226 MET A N 1
ATOM 1813 C CA . MET A 1 226 ? 20.346 14.138 5.630 1.00 94.06 226 MET A CA 1
ATOM 1814 C C . MET A 1 226 ? 19.059 14.953 5.471 1.00 94.06 226 MET A C 1
ATOM 1816 O O . MET A 1 226 ? 18.772 15.812 6.299 1.00 94.06 226 MET A O 1
ATOM 1820 N N . ALA A 1 227 ? 18.271 14.666 4.434 1.00 93.69 227 ALA A N 1
ATOM 1821 C CA . ALA A 1 227 ? 16.988 15.316 4.187 1.00 93.69 227 ALA A CA 1
ATOM 1822 C C . ALA A 1 227 ? 15.847 14.807 5.092 1.00 93.69 227 ALA A C 1
ATOM 1824 O O . ALA A 1 227 ? 14.751 15.363 5.057 1.00 93.69 227 ALA A O 1
ATOM 1825 N N . GLY A 1 228 ? 16.069 13.753 5.889 1.00 91.50 228 GLY A N 1
ATOM 1826 C CA . GLY A 1 228 ? 15.030 13.153 6.729 1.00 91.50 228 GLY A CA 1
ATOM 1827 C C . GLY A 1 228 ? 13.930 12.444 5.932 1.00 91.50 228 GLY A C 1
ATOM 1828 O O . GLY A 1 228 ? 12.798 12.336 6.405 1.00 91.50 228 GLY A O 1
ATOM 1829 N N . VAL A 1 229 ? 14.238 11.971 4.719 1.00 90.81 229 VAL A N 1
ATOM 1830 C CA . VAL A 1 229 ? 13.283 11.227 3.890 1.00 90.81 229 VAL A CA 1
ATOM 1831 C C . VAL A 1 229 ? 12.973 9.881 4.545 1.00 90.81 229 VAL A C 1
ATOM 1833 O O . VAL A 1 229 ? 13.863 9.145 4.967 1.00 90.81 229 VAL A O 1
ATOM 1836 N N . LEU A 1 230 ? 11.685 9.545 4.629 1.00 91.50 230 LEU A N 1
ATOM 1837 C CA . LEU A 1 230 ? 11.224 8.277 5.184 1.00 91.50 230 LEU A CA 1
ATOM 1838 C C . LEU A 1 230 ? 11.262 7.182 4.114 1.00 91.50 230 LEU A C 1
ATOM 1840 O O . LEU A 1 230 ? 10.449 7.162 3.191 1.00 91.50 230 LEU A O 1
ATOM 1844 N N . GLY A 1 231 ? 12.203 6.253 4.270 1.00 88.38 231 GLY A N 1
ATOM 1845 C CA . GLY A 1 231 ? 12.556 5.273 3.246 1.00 88.38 231 GLY A CA 1
ATOM 1846 C C . GLY A 1 231 ? 13.835 5.684 2.520 1.00 88.38 231 GLY A C 1
ATOM 1847 O O . GLY A 1 231 ? 14.648 6.430 3.055 1.00 88.38 231 GLY A O 1
ATOM 1848 N N . ASN A 1 232 ? 14.040 5.150 1.323 1.00 91.44 232 ASN A N 1
ATOM 1849 C CA . ASN A 1 232 ? 15.174 5.457 0.461 1.00 91.44 232 ASN A CA 1
ATOM 1850 C C . ASN A 1 232 ? 14.815 5.080 -0.984 1.00 91.44 232 ASN A C 1
ATOM 1852 O O . ASN A 1 232 ? 15.082 3.962 -1.422 1.00 91.44 232 ASN A O 1
ATOM 1856 N N . ASN A 1 233 ? 14.099 5.963 -1.676 1.00 93.56 233 ASN A N 1
ATOM 1857 C CA . ASN A 1 233 ? 13.668 5.798 -3.064 1.00 93.56 233 ASN A CA 1
ATOM 1858 C C . ASN A 1 233 ? 13.603 7.170 -3.746 1.00 93.56 233 ASN A C 1
ATOM 1860 O O . ASN A 1 233 ? 13.491 8.181 -3.055 1.00 93.56 233 ASN A O 1
ATOM 1864 N N . MET A 1 234 ? 13.672 7.210 -5.076 1.00 92.31 234 MET A N 1
ATOM 1865 C CA . MET A 1 234 ? 13.719 8.477 -5.810 1.00 92.31 234 MET A CA 1
ATOM 1866 C C . MET A 1 234 ? 12.332 9.037 -6.134 1.00 92.31 234 MET A C 1
ATOM 1868 O O . MET A 1 234 ? 12.082 10.221 -5.927 1.00 92.31 234 MET A O 1
ATOM 1872 N N . HIS A 1 235 ? 11.438 8.212 -6.679 1.00 93.75 235 HIS A N 1
ATOM 1873 C CA . HIS A 1 235 ? 10.174 8.668 -7.263 1.00 93.75 235 HIS A CA 1
ATOM 1874 C C . HIS A 1 235 ? 9.087 7.589 -7.330 1.00 93.75 235 HIS A C 1
ATOM 1876 O O . HIS A 1 235 ? 8.237 7.607 -8.223 1.00 93.75 235 HIS A O 1
ATOM 1882 N N . VAL A 1 236 ? 9.013 6.677 -6.352 1.00 97.12 236 VAL A N 1
ATOM 1883 C CA . VAL A 1 236 ? 7.873 5.735 -6.286 1.00 97.12 236 VAL A CA 1
ATOM 1884 C C . VAL A 1 236 ? 6.530 6.474 -6.181 1.00 97.12 236 VAL A C 1
ATOM 1886 O O . VAL A 1 236 ? 5.505 5.957 -6.624 1.00 97.12 236 VAL A O 1
ATOM 1889 N N . ALA A 1 237 ? 6.538 7.710 -5.665 1.00 97.38 237 ALA A N 1
ATOM 1890 C CA . ALA A 1 237 ? 5.388 8.611 -5.651 1.00 97.38 237 ALA A CA 1
ATOM 1891 C C . ALA A 1 237 ? 4.810 8.872 -7.055 1.00 97.38 237 ALA A C 1
ATOM 1893 O O . ALA A 1 237 ? 3.587 8.884 -7.198 1.00 97.38 237 ALA A O 1
ATOM 1894 N N . ASN A 1 238 ? 5.651 8.998 -8.090 1.00 97.88 238 ASN A N 1
ATOM 1895 C CA . ASN A 1 238 ? 5.204 9.207 -9.472 1.00 97.88 238 ASN A CA 1
ATOM 1896 C C . ASN A 1 238 ? 4.462 7.980 -10.009 1.00 97.88 238 ASN A C 1
ATOM 1898 O O . ASN A 1 238 ? 3.377 8.104 -10.583 1.00 97.88 238 ASN A O 1
ATOM 1902 N N . ALA A 1 239 ? 4.998 6.776 -9.767 1.00 98.19 239 ALA A N 1
ATOM 1903 C CA . ALA A 1 239 ? 4.299 5.537 -10.105 1.00 98.19 239 ALA A CA 1
ATOM 1904 C C . ALA A 1 239 ? 2.957 5.447 -9.363 1.00 98.19 239 ALA A C 1
ATOM 1906 O O . ALA A 1 239 ? 1.920 5.219 -9.984 1.00 98.19 239 ALA A O 1
ATOM 1907 N N . LEU A 1 240 ? 2.956 5.670 -8.046 1.00 98.62 240 LEU A N 1
ATOM 1908 C CA . LEU A 1 240 ? 1.744 5.611 -7.231 1.00 98.62 240 LEU A CA 1
ATOM 1909 C C . LEU A 1 240 ? 0.680 6.581 -7.741 1.00 98.62 240 LEU A C 1
ATOM 1911 O O . LEU A 1 240 ? -0.428 6.145 -8.034 1.00 98.62 240 LEU A O 1
ATOM 1915 N N . ALA A 1 241 ? 1.010 7.862 -7.915 1.00 98.56 241 ALA A N 1
ATOM 1916 C CA . ALA A 1 241 ? 0.068 8.867 -8.397 1.00 98.56 241 ALA A CA 1
ATOM 1917 C C . ALA A 1 241 ? -0.538 8.469 -9.751 1.00 98.56 241 ALA A C 1
ATOM 1919 O O . ALA A 1 241 ? -1.764 8.468 -9.906 1.00 98.56 241 ALA A O 1
ATOM 1920 N N . ALA A 1 242 ? 0.304 8.047 -10.700 1.00 98.56 242 ALA A N 1
ATOM 1921 C CA . ALA A 1 242 ? -0.145 7.707 -12.041 1.00 98.56 242 ALA A CA 1
ATOM 1922 C C . ALA A 1 242 ? -1.071 6.483 -12.078 1.00 98.56 242 ALA A C 1
ATOM 1924 O O . ALA A 1 242 ? -2.123 6.516 -12.727 1.00 98.56 242 ALA A O 1
ATOM 1925 N N . LEU A 1 243 ? -0.714 5.413 -11.359 1.00 98.75 243 LEU A N 1
ATOM 1926 C CA . LEU A 1 243 ? -1.531 4.202 -11.282 1.00 98.75 243 LEU A CA 1
ATOM 1927 C C . LEU A 1 243 ? -2.792 4.418 -10.431 1.00 98.75 243 LEU A C 1
ATOM 1929 O O . LEU A 1 243 ? -3.843 3.851 -10.739 1.00 98.75 243 LEU A O 1
ATOM 1933 N N . TYR A 1 244 ? -2.728 5.237 -9.379 1.00 98.69 244 TYR A N 1
ATOM 1934 C CA . TYR A 1 244 ? -3.857 5.488 -8.479 1.00 98.69 244 TYR A CA 1
ATOM 1935 C C . TYR A 1 244 ? -4.971 6.240 -9.199 1.00 98.69 244 TYR A C 1
ATOM 1937 O O . TYR A 1 244 ? -6.131 5.826 -9.142 1.00 98.69 244 TYR A O 1
ATOM 1945 N N . LEU A 1 245 ? -4.615 7.285 -9.948 1.00 98.38 245 LEU A N 1
ATOM 1946 C CA . LEU A 1 245 ? -5.556 8.016 -10.794 1.00 98.38 245 LEU A CA 1
ATOM 1947 C C . LEU A 1 245 ? -6.174 7.107 -11.866 1.00 98.38 245 LEU A C 1
ATOM 1949 O O . LEU A 1 245 ? -7.392 7.129 -12.074 1.00 98.38 245 LEU A O 1
ATOM 1953 N N . ALA A 1 246 ? -5.353 6.272 -12.512 1.00 98.44 246 ALA A N 1
ATOM 1954 C CA . ALA A 1 246 ? -5.807 5.360 -13.558 1.00 98.44 246 ALA A CA 1
ATOM 1955 C C . ALA A 1 246 ? -6.749 4.263 -13.036 1.00 98.44 246 ALA A C 1
ATOM 1957 O O . ALA A 1 246 ? -7.675 3.866 -13.743 1.00 98.44 246 ALA A O 1
ATOM 1958 N N . THR A 1 247 ? -6.547 3.783 -11.808 1.00 98.62 247 THR A N 1
ATOM 1959 C CA . THR A 1 247 ? -7.290 2.639 -11.243 1.00 98.62 247 THR A CA 1
ATOM 1960 C C . THR A 1 247 ? -8.318 3.024 -10.176 1.00 98.62 247 THR A C 1
ATOM 1962 O O . THR A 1 247 ? -9.005 2.156 -9.642 1.00 98.62 247 THR A O 1
ATOM 1965 N N . GLY A 1 248 ? -8.490 4.319 -9.894 1.00 97.56 248 GLY A N 1
ATOM 1966 C CA . GLY A 1 248 ? -9.538 4.826 -9.000 1.00 97.56 248 GLY A CA 1
ATOM 1967 C C . GLY A 1 248 ? -9.252 4.648 -7.515 1.00 97.56 248 GLY A C 1
ATOM 1968 O O . GLY A 1 248 ? -10.191 4.459 -6.736 1.00 97.56 248 GLY A O 1
ATOM 1969 N N . GLN A 1 249 ? -7.975 4.700 -7.142 1.00 98.44 249 GLN A N 1
ATOM 1970 C CA . GLN A 1 249 ? -7.520 4.690 -5.752 1.00 98.44 249 GLN A CA 1
ATOM 1971 C C . GLN A 1 249 ? -7.593 6.100 -5.146 1.00 98.44 249 GLN A C 1
ATOM 1973 O O . GLN A 1 249 ? -7.791 7.086 -5.858 1.00 98.44 249 GLN A O 1
ATOM 1978 N N . ASP A 1 250 ? -7.419 6.210 -3.827 1.00 97.75 250 ASP A N 1
ATOM 1979 C CA . ASP A 1 250 ? -7.307 7.512 -3.162 1.00 97.75 250 ASP A CA 1
ATOM 1980 C C . ASP A 1 250 ? -5.916 8.112 -3.428 1.00 97.75 250 ASP A C 1
ATOM 1982 O O . ASP A 1 250 ? -4.918 7.690 -2.844 1.00 97.75 250 ASP A O 1
ATOM 1986 N N . ALA A 1 251 ? -5.846 9.104 -4.319 1.00 97.38 251 ALA A N 1
ATOM 1987 C CA . ALA A 1 251 ? -4.599 9.776 -4.682 1.00 97.38 251 ALA A CA 1
ATOM 1988 C C . ALA A 1 251 ? -3.926 10.482 -3.491 1.00 97.38 251 ALA A C 1
ATOM 1990 O O . ALA A 1 251 ? -2.704 10.610 -3.476 1.00 97.38 251 ALA A O 1
ATOM 1991 N N . ALA A 1 252 ? -4.673 10.879 -2.454 1.00 97.69 252 ALA A N 1
ATOM 1992 C CA . ALA A 1 252 ? -4.070 11.460 -1.256 1.00 97.69 252 ALA A CA 1
ATOM 1993 C C . ALA A 1 252 ? -3.221 10.434 -0.488 1.00 97.69 252 ALA A C 1
ATOM 1995 O O . ALA A 1 252 ? -2.284 10.803 0.216 1.00 97.69 252 ALA A O 1
ATOM 1996 N N . CYS A 1 253 ? -3.492 9.136 -0.661 1.00 97.81 253 CYS A N 1
ATOM 1997 C CA . CYS A 1 253 ? -2.671 8.094 -0.065 1.00 97.81 253 CYS A CA 1
ATOM 1998 C C . CYS A 1 253 ? -1.281 7.987 -0.713 1.00 97.81 253 CYS A C 1
ATOM 2000 O O . CYS A 1 253 ? -0.441 7.271 -0.183 1.00 97.81 253 CYS A O 1
ATOM 2002 N N . VAL A 1 254 ? -0.977 8.689 -1.813 1.00 97.94 254 VAL A N 1
ATOM 2003 C CA . VAL A 1 254 ? 0.408 8.776 -2.318 1.00 97.94 254 VAL A CA 1
ATOM 2004 C C . VAL A 1 254 ? 1.348 9.300 -1.228 1.00 97.94 254 VAL A C 1
ATOM 2006 O O . VAL A 1 254 ? 2.451 8.783 -1.098 1.00 97.94 254 VAL A O 1
ATOM 2009 N N . ALA A 1 255 ? 0.892 10.245 -0.398 1.00 95.56 255 ALA A N 1
ATOM 2010 C CA . ALA A 1 255 ? 1.693 10.837 0.673 1.00 95.56 255 ALA A CA 1
ATOM 2011 C C . ALA A 1 255 ? 2.175 9.814 1.717 1.00 95.56 255 ALA A C 1
ATOM 2013 O O . ALA A 1 255 ? 3.312 9.887 2.164 1.00 95.56 255 ALA A O 1
ATOM 2014 N N . GLU A 1 256 ? 1.333 8.851 2.101 1.00 94.50 256 GLU A N 1
ATOM 2015 C CA . GLU A 1 256 ? 1.715 7.781 3.039 1.00 94.50 256 GLU A CA 1
ATOM 2016 C C . GLU A 1 256 ? 2.388 6.591 2.340 1.00 94.50 256 GLU A C 1
ATOM 2018 O O . GLU A 1 256 ? 3.219 5.916 2.943 1.00 94.50 256 GLU A O 1
ATOM 2023 N N . ASN A 1 257 ? 2.024 6.316 1.082 1.00 97.31 257 ASN A N 1
ATOM 2024 C CA . ASN A 1 257 ? 2.444 5.112 0.370 1.00 97.31 257 ASN A CA 1
ATOM 2025 C C . ASN A 1 257 ? 3.794 5.280 -0.344 1.00 97.31 257 ASN A C 1
ATOM 2027 O O . ASN A 1 257 ? 4.385 4.290 -0.771 1.00 97.31 257 ASN A O 1
ATOM 2031 N N . SER A 1 258 ? 4.296 6.515 -0.469 1.00 95.62 258 SER A N 1
ATOM 2032 C CA . SER A 1 258 ? 5.603 6.830 -1.065 1.00 95.62 258 SER A CA 1
ATOM 2033 C C . SER A 1 258 ? 6.802 6.441 -0.190 1.00 95.62 258 SER A C 1
ATOM 2035 O O . SER A 1 258 ? 7.955 6.629 -0.582 1.00 95.62 258 SER A O 1
ATOM 2037 N N . VAL A 1 259 ? 6.546 5.849 0.978 1.00 94.56 259 VAL A N 1
ATOM 2038 C CA . VAL A 1 259 ? 7.560 5.230 1.826 1.00 94.56 259 VAL A CA 1
ATOM 2039 C C . VAL A 1 259 ? 7.990 3.909 1.184 1.00 94.56 259 VAL A C 1
ATOM 2041 O O . VAL A 1 259 ? 7.251 2.928 1.191 1.00 94.56 259 VAL A O 1
ATOM 2044 N N . GLY A 1 260 ? 9.197 3.875 0.627 1.00 94.56 260 GLY A N 1
ATOM 2045 C CA . GLY A 1 260 ? 9.777 2.690 -0.006 1.00 94.56 260 GLY A CA 1
ATOM 2046 C C . GLY A 1 260 ? 11.290 2.656 0.154 1.00 94.56 260 GLY A C 1
ATOM 2047 O O . GLY A 1 260 ? 11.914 3.710 0.260 1.00 94.56 260 GLY A O 1
ATOM 2048 N N . ILE A 1 261 ? 11.878 1.461 0.195 1.00 96.00 261 ILE A N 1
ATOM 2049 C CA . ILE A 1 261 ? 13.328 1.258 0.324 1.00 96.00 261 ILE A CA 1
ATOM 2050 C C . ILE A 1 261 ? 13.830 0.512 -0.907 1.00 96.00 261 ILE A C 1
ATOM 2052 O O . ILE A 1 261 ? 13.409 -0.622 -1.150 1.00 96.00 261 ILE A O 1
ATOM 2056 N N . VAL A 1 262 ? 14.730 1.150 -1.651 1.00 96.62 262 VAL A N 1
ATOM 2057 C CA . VAL A 1 262 ? 15.416 0.589 -2.814 1.00 96.62 262 VAL A CA 1
ATOM 2058 C C . VAL A 1 262 ? 16.836 0.178 -2.445 1.00 96.62 262 VAL A C 1
ATOM 2060 O O . VAL A 1 262 ? 17.517 0.841 -1.659 1.00 96.62 262 VAL A O 1
ATOM 2063 N N . SER A 1 263 ? 17.300 -0.919 -3.035 1.00 96.00 263 SER A N 1
ATOM 2064 C CA . SER A 1 263 ? 18.713 -1.276 -3.027 1.00 96.00 263 SER A CA 1
ATOM 2065 C C . SER A 1 263 ? 19.168 -1.831 -4.371 1.00 96.00 263 SER A C 1
ATOM 2067 O O . SER A 1 263 ? 18.397 -2.426 -5.131 1.00 96.00 263 SER A O 1
ATOM 2069 N N . TYR A 1 264 ? 20.456 -1.627 -4.632 1.00 96.56 264 TYR A N 1
ATOM 2070 C CA . TYR A 1 264 ? 21.164 -2.106 -5.806 1.00 96.56 264 TYR A CA 1
ATOM 2071 C C . TYR A 1 264 ? 22.339 -2.962 -5.357 1.00 96.56 264 TYR A C 1
ATOM 2073 O O . TYR A 1 264 ? 23.113 -2.562 -4.488 1.00 96.56 264 TYR A O 1
ATOM 2081 N N . GLU A 1 265 ? 22.486 -4.132 -5.961 1.00 96.75 265 GLU A N 1
ATOM 2082 C CA . GLU A 1 265 ? 23.592 -5.037 -5.688 1.00 96.75 265 GLU A CA 1
ATOM 2083 C C . GLU A 1 265 ? 24.148 -5.578 -7.000 1.00 96.75 265 GLU A C 1
ATOM 2085 O O . GLU A 1 265 ? 23.432 -6.159 -7.819 1.00 96.75 265 GLU A O 1
ATOM 2090 N N . LYS A 1 266 ? 25.457 -5.424 -7.186 1.00 97.19 266 LYS A N 1
ATOM 2091 C CA . LYS A 1 266 ? 26.160 -6.053 -8.296 1.00 97.19 266 LYS A CA 1
ATOM 2092 C C . LYS A 1 266 ? 26.250 -7.559 -8.050 1.00 97.19 266 LYS A C 1
ATOM 2094 O O . LYS A 1 266 ? 26.709 -8.006 -7.002 1.00 97.19 266 LYS A O 1
ATOM 2099 N N . ARG A 1 267 ? 25.834 -8.347 -9.035 1.00 95.56 267 ARG A N 1
ATOM 2100 C CA . ARG A 1 267 ? 25.917 -9.810 -9.037 1.00 95.56 267 ARG A CA 1
ATOM 2101 C C . ARG A 1 267 ? 26.927 -10.289 -10.081 1.00 95.56 267 ARG A C 1
ATOM 2103 O O . ARG A 1 267 ? 27.514 -9.503 -10.830 1.00 95.56 267 ARG A O 1
ATOM 2110 N N . ASN A 1 268 ? 27.157 -11.602 -10.095 1.00 86.19 268 ASN A N 1
ATOM 2111 C CA . ASN A 1 268 ? 28.053 -12.258 -11.048 1.00 86.19 268 ASN A CA 1
ATOM 2112 C C . ASN A 1 268 ? 27.719 -11.828 -12.488 1.00 86.19 268 ASN A C 1
ATOM 2114 O O . ASN A 1 268 ? 26.554 -11.629 -12.818 1.00 86.19 268 ASN A O 1
ATOM 2118 N N . ASN A 1 269 ? 28.740 -11.709 -13.340 1.00 83.62 269 ASN A N 1
ATOM 2119 C CA . ASN A 1 269 ? 28.625 -11.270 -14.741 1.00 83.62 269 ASN A CA 1
ATOM 2120 C C . ASN A 1 269 ? 28.193 -9.809 -14.956 1.00 83.62 269 ASN A C 1
ATOM 2122 O O . ASN A 1 269 ? 27.716 -9.470 -16.039 1.00 83.62 269 ASN A O 1
ATOM 2126 N N . ASP A 1 270 ? 28.411 -8.941 -13.963 1.00 91.75 270 ASP A N 1
ATOM 2127 C CA . ASP A 1 270 ? 28.045 -7.517 -14.035 1.00 91.75 270 ASP A CA 1
ATOM 2128 C C . ASP A 1 270 ? 26.528 -7.292 -14.179 1.00 91.75 270 ASP A C 1
ATOM 2130 O O . ASP A 1 270 ? 26.073 -6.269 -14.688 1.00 91.75 270 ASP A O 1
ATOM 2134 N N . ASP A 1 271 ? 25.746 -8.271 -13.722 1.00 97.31 271 ASP A N 1
ATOM 2135 C CA . ASP A 1 271 ? 24.303 -8.158 -13.572 1.00 97.31 271 ASP A CA 1
ATOM 2136 C C . ASP A 1 271 ? 23.970 -7.303 -12.341 1.00 97.31 271 ASP A C 1
ATOM 2138 O O . ASP A 1 271 ? 24.725 -7.251 -11.366 1.00 97.31 271 ASP A O 1
ATOM 2142 N N . LEU A 1 272 ? 22.817 -6.644 -12.372 1.00 98.12 272 LEU A N 1
ATOM 2143 C CA . LEU A 1 272 ? 22.331 -5.799 -11.287 1.00 98.12 272 LEU A CA 1
ATOM 2144 C C . LEU A 1 272 ? 21.095 -6.433 -10.664 1.00 98.12 272 LEU A C 1
ATOM 2146 O O . LEU A 1 272 ? 20.057 -6.559 -11.314 1.00 98.12 272 LEU A O 1
ATOM 2150 N N . LEU A 1 273 ? 21.189 -6.807 -9.394 1.00 98.38 273 LEU A N 1
ATOM 2151 C CA . LEU A 1 273 ? 20.017 -7.087 -8.584 1.00 98.38 273 LEU A CA 1
ATOM 2152 C C . LEU A 1 273 ? 19.467 -5.758 -8.065 1.00 98.38 273 LEU A C 1
ATOM 2154 O O . LEU A 1 273 ? 20.159 -5.031 -7.358 1.00 98.38 273 LEU A O 1
ATOM 2158 N N . VAL A 1 274 ? 18.217 -5.465 -8.405 1.00 98.19 274 VAL A N 1
ATOM 2159 C CA . VAL A 1 274 ? 17.449 -4.355 -7.837 1.00 98.19 274 VAL A CA 1
ATOM 2160 C C . VAL A 1 274 ? 16.341 -4.915 -6.954 1.00 98.19 274 VAL A C 1
ATOM 2162 O O . VAL A 1 274 ? 15.676 -5.893 -7.314 1.00 98.19 274 VAL A O 1
ATOM 2165 N N . LEU A 1 275 ? 16.156 -4.302 -5.789 1.00 98.31 275 LEU A N 1
ATOM 2166 C CA . LEU A 1 275 ? 15.134 -4.646 -4.806 1.00 98.31 275 LEU A CA 1
ATOM 2167 C C . LEU A 1 275 ? 14.357 -3.386 -4.431 1.00 98.31 275 LEU A C 1
ATOM 2169 O O . LEU A 1 275 ? 14.953 -2.329 -4.244 1.00 98.31 275 LEU A O 1
ATOM 2173 N N . LEU A 1 276 ? 13.040 -3.512 -4.286 1.00 98.62 276 LEU A N 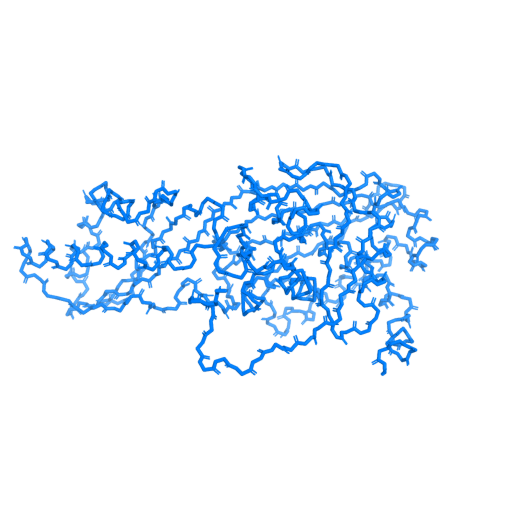1
ATOM 2174 C CA . LEU A 1 276 ? 12.170 -2.468 -3.749 1.00 98.62 276 LEU A CA 1
ATOM 2175 C C . LEU A 1 276 ? 11.237 -3.085 -2.709 1.00 98.62 276 LEU A C 1
ATOM 2177 O O . LEU A 1 276 ? 10.505 -4.024 -3.012 1.00 98.62 276 LEU A O 1
ATOM 2181 N N . SER A 1 277 ? 11.234 -2.540 -1.496 1.00 98.19 277 SER A N 1
ATOM 2182 C CA . SER A 1 277 ? 10.251 -2.864 -0.460 1.00 98.19 277 SER A CA 1
ATOM 2183 C C . SER A 1 277 ? 9.318 -1.676 -0.260 1.00 98.19 277 SER A C 1
ATOM 2185 O O . SER A 1 277 ? 9.778 -0.581 0.064 1.00 98.19 277 SER A O 1
ATOM 2187 N N . MET A 1 278 ? 8.015 -1.894 -0.432 1.00 98.25 278 MET A N 1
ATOM 2188 C CA . MET A 1 278 ? 6.965 -0.908 -0.166 1.00 98.25 278 MET A CA 1
ATOM 2189 C C . MET A 1 278 ? 6.058 -1.441 0.953 1.00 98.25 278 MET A C 1
ATOM 2191 O O . MET A 1 278 ? 5.200 -2.287 0.684 1.00 98.25 278 MET A O 1
ATOM 2195 N N . PRO A 1 279 ? 6.249 -1.007 2.214 1.00 97.38 279 PRO A N 1
ATOM 2196 C CA . PRO A 1 279 ? 5.497 -1.499 3.372 1.00 97.38 279 PRO A CA 1
ATOM 2197 C C . PRO A 1 279 ? 4.067 -0.956 3.461 1.00 97.38 279 PRO A C 1
ATOM 2199 O O . PRO A 1 279 ? 3.285 -1.412 4.302 1.00 97.38 279 PRO A O 1
ATOM 2202 N N . SER A 1 280 ? 3.722 0.014 2.614 1.00 96.62 280 SER A N 1
ATOM 2203 C CA . SER A 1 280 ? 2.422 0.659 2.640 1.00 96.62 280 SER A CA 1
ATOM 2204 C C . SER A 1 280 ? 1.886 0.961 1.260 1.00 96.62 280 SER A C 1
ATOM 2206 O O . SER A 1 280 ? 2.127 2.026 0.718 1.00 96.62 280 SER A O 1
ATOM 2208 N N . ILE A 1 281 ? 1.179 0.015 0.660 1.00 98.44 281 ILE A N 1
ATOM 2209 C CA . ILE A 1 281 ? 0.398 0.248 -0.550 1.00 98.44 281 ILE A CA 1
ATOM 2210 C C . ILE A 1 281 ? -1.074 0.125 -0.158 1.00 98.44 281 ILE A C 1
ATOM 2212 O O . ILE A 1 281 ? -1.629 -0.973 -0.125 1.00 98.44 281 ILE A O 1
ATOM 2216 N N . THR A 1 282 ? -1.716 1.238 0.191 1.00 97.62 282 THR A N 1
ATOM 2217 C CA . THR A 1 282 ? -3.151 1.284 0.516 1.00 97.62 282 THR A CA 1
ATOM 2218 C C . THR A 1 282 ? -3.988 1.358 -0.764 1.00 97.62 282 THR A C 1
ATOM 2220 O O . THR A 1 282 ? -4.239 2.444 -1.284 1.00 97.62 282 THR A O 1
ATOM 2223 N N . VAL A 1 283 ? -4.434 0.205 -1.273 1.00 98.44 283 VAL A N 1
ATOM 2224 C CA . VAL A 1 283 ? -5.238 0.095 -2.506 1.00 98.44 283 VAL A CA 1
ATOM 2225 C C . VAL A 1 283 ? -6.400 -0.878 -2.359 1.00 98.44 283 VAL A C 1
ATOM 2227 O O . VAL A 1 283 ? -6.403 -1.747 -1.491 1.00 98.44 283 VAL A O 1
ATOM 2230 N N . GLY A 1 284 ? -7.395 -0.740 -3.231 1.00 98.25 284 GLY A N 1
ATOM 2231 C CA . GLY A 1 284 ? -8.510 -1.667 -3.351 1.00 98.25 284 GLY A CA 1
ATOM 2232 C C . GLY A 1 284 ? -8.996 -1.813 -4.788 1.00 98.25 284 GLY A C 1
ATOM 2233 O O . GLY A 1 284 ? -8.675 -1.028 -5.676 1.00 98.25 284 GLY A O 1
ATOM 2234 N N . THR A 1 285 ? -9.813 -2.829 -5.016 1.00 98.50 285 THR A N 1
ATOM 2235 C CA . THR A 1 285 ? -10.449 -3.135 -6.310 1.00 98.50 285 THR A CA 1
ATOM 2236 C C . THR A 1 285 ? -11.974 -3.070 -6.236 1.00 98.50 285 THR A C 1
ATOM 2238 O O . THR A 1 285 ? -12.667 -3.245 -7.243 1.00 98.50 285 THR A O 1
ATOM 2241 N N . VAL A 1 286 ? -12.501 -2.780 -5.040 1.00 96.88 286 VAL A N 1
ATOM 2242 C CA . VAL A 1 286 ? -13.911 -2.497 -4.771 1.00 96.88 286 VAL A CA 1
ATOM 2243 C C . VAL A 1 286 ? -14.061 -1.234 -3.919 1.00 96.88 286 VAL A C 1
ATOM 2245 O O . VAL A 1 286 ? -13.231 -0.928 -3.062 1.00 96.88 286 VAL A O 1
ATOM 2248 N N . GLY A 1 287 ? -15.170 -0.517 -4.118 1.00 93.69 287 GLY A N 1
ATOM 2249 C CA . GLY A 1 287 ? -15.503 0.699 -3.369 1.00 93.69 287 GLY A CA 1
ATOM 2250 C C . GLY A 1 287 ? -14.782 1.960 -3.861 1.00 93.69 287 GLY A C 1
ATOM 2251 O O . GLY A 1 287 ? -13.947 1.919 -4.760 1.00 93.69 287 GLY A O 1
ATOM 2252 N N . GLY A 1 288 ? -15.144 3.115 -3.299 1.00 93.19 288 GLY A N 1
ATOM 2253 C CA . GLY A 1 288 ? -14.527 4.400 -3.653 1.00 93.19 288 GLY A CA 1
ATOM 2254 C C . GLY A 1 288 ? -14.609 4.723 -5.151 1.00 93.19 288 GLY A C 1
ATOM 2255 O O . GLY A 1 288 ? -15.680 4.604 -5.758 1.00 93.19 288 GLY A O 1
ATOM 2256 N N . GLY A 1 289 ? -13.474 5.128 -5.732 1.00 95.44 289 GLY A N 1
ATOM 2257 C CA . GLY A 1 289 ? -13.329 5.479 -7.148 1.00 95.44 289 GLY A CA 1
ATOM 2258 C C . GLY A 1 289 ? -13.248 4.282 -8.103 1.00 95.44 289 GLY A C 1
ATOM 2259 O O . GLY A 1 289 ? -13.520 4.441 -9.290 1.00 95.44 289 GLY A O 1
ATOM 2260 N N . THR A 1 290 ? -12.974 3.072 -7.605 1.00 96.81 290 THR A N 1
ATOM 2261 C CA . THR A 1 290 ? -12.795 1.851 -8.427 1.00 96.81 290 THR A CA 1
ATOM 2262 C C . THR A 1 290 ? -14.038 1.452 -9.232 1.00 96.81 290 THR A C 1
ATOM 2264 O O . THR A 1 290 ? -13.946 0.729 -10.220 1.00 96.81 290 THR A O 1
ATOM 2267 N N . ARG A 1 291 ? -15.220 1.936 -8.828 1.00 95.00 291 ARG A N 1
ATOM 2268 C CA . ARG A 1 291 ? -16.505 1.703 -9.512 1.00 95.00 291 ARG A CA 1
ATOM 2269 C C . ARG A 1 291 ? -16.784 2.672 -10.664 1.00 95.00 291 ARG A C 1
ATOM 2271 O O . ARG A 1 291 ? -17.790 2.516 -11.353 1.00 95.00 291 ARG A O 1
ATOM 2278 N N . LEU A 1 292 ? -15.964 3.711 -10.841 1.00 95.50 292 LEU A N 1
ATOM 2279 C CA . LEU A 1 292 ? -16.095 4.624 -11.975 1.00 95.50 292 LEU A CA 1
ATOM 2280 C C . LEU A 1 292 ? -15.748 3.883 -13.268 1.00 95.50 292 LEU A C 1
ATOM 2282 O O . LEU A 1 292 ? -14.795 3.114 -13.306 1.00 95.50 292 LEU A O 1
ATOM 2286 N N . LYS A 1 293 ? -16.518 4.115 -14.339 1.00 95.56 293 LYS A N 1
ATOM 2287 C CA . LYS A 1 293 ? -16.479 3.290 -15.561 1.00 95.56 293 LYS A CA 1
ATOM 2288 C C . LYS A 1 293 ? -15.068 3.125 -16.148 1.00 95.56 293 LYS A C 1
ATOM 2290 O O . LYS A 1 293 ? -14.696 2.011 -16.497 1.00 95.56 293 LYS A O 1
ATOM 2295 N N . LYS A 1 294 ? -14.291 4.211 -16.253 1.00 96.19 294 LYS A N 1
ATOM 2296 C CA . LYS A 1 294 ? -12.933 4.175 -16.828 1.00 96.19 294 LYS A CA 1
ATOM 2297 C C . LYS A 1 294 ? -11.949 3.446 -15.907 1.00 96.19 294 LYS A C 1
ATOM 2299 O O . LYS A 1 294 ? -11.241 2.553 -16.351 1.00 96.19 294 LYS A O 1
ATOM 2304 N N . GLN A 1 295 ? -11.968 3.773 -14.619 1.00 97.50 295 GLN A N 1
ATOM 2305 C CA . GLN A 1 295 ? -11.135 3.142 -13.596 1.00 97.50 295 GLN A CA 1
ATOM 2306 C C . GLN A 1 295 ? -11.434 1.645 -13.466 1.00 97.50 295 GLN A C 1
ATOM 2308 O O . GLN A 1 295 ? -10.519 0.834 -13.346 1.00 97.50 295 GLN A O 1
ATOM 2313 N N . ARG A 1 296 ? -12.711 1.262 -13.569 1.00 97.94 296 ARG A N 1
ATOM 2314 C CA . ARG A 1 296 ? -13.135 -0.136 -13.567 1.00 97.94 296 ARG A CA 1
ATOM 2315 C C . ARG A 1 296 ? -12.609 -0.896 -14.782 1.00 97.94 296 ARG A C 1
ATOM 2317 O O . ARG A 1 296 ? -12.056 -1.974 -14.603 1.00 97.94 296 ARG A O 1
ATOM 2324 N N . ALA A 1 297 ? -12.718 -0.323 -15.980 1.00 98.31 297 ALA A N 1
ATOM 2325 C CA . ALA A 1 297 ? -12.163 -0.924 -17.193 1.00 98.31 297 ALA A CA 1
ATOM 2326 C C . ALA A 1 297 ? -10.635 -1.108 -17.095 1.00 98.31 297 ALA A C 1
ATOM 2328 O O . ALA A 1 297 ? -10.104 -2.133 -17.509 1.00 98.31 297 ALA A O 1
ATOM 2329 N N . ASN A 1 298 ? -9.929 -0.161 -16.470 1.00 98.56 298 ASN A N 1
ATOM 2330 C CA . ASN A 1 298 ? -8.492 -0.275 -16.213 1.00 98.56 298 ASN A CA 1
ATOM 2331 C C . ASN A 1 298 ? -8.159 -1.406 -15.222 1.00 98.56 298 ASN A C 1
ATOM 2333 O O . ASN A 1 298 ? -7.203 -2.148 -15.433 1.00 98.56 298 ASN A O 1
ATOM 2337 N N . LEU A 1 299 ? -8.961 -1.590 -14.168 1.00 98.75 299 LEU A N 1
ATOM 2338 C CA . LEU A 1 299 ? -8.828 -2.742 -13.269 1.00 98.75 299 LEU A CA 1
ATOM 2339 C C . LEU A 1 299 ? -9.120 -4.070 -13.984 1.00 98.75 299 LEU A C 1
ATOM 2341 O O . LEU A 1 299 ? -8.451 -5.064 -13.715 1.00 98.75 299 LEU A O 1
ATOM 2345 N N . GLU A 1 300 ? -10.083 -4.096 -14.907 1.00 98.56 300 GLU A N 1
ATOM 2346 C CA . GLU A 1 300 ? -10.394 -5.264 -15.745 1.00 98.56 300 GLU A C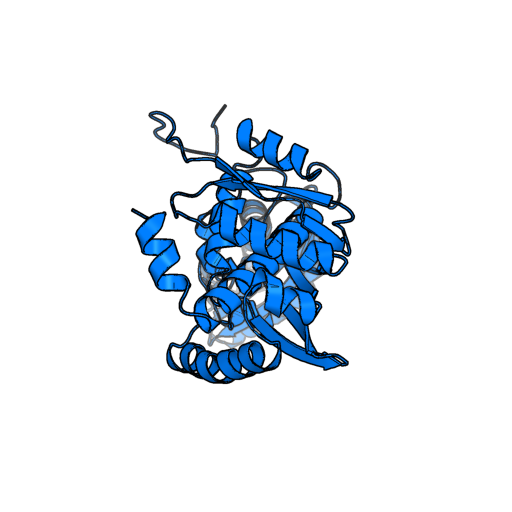A 1
ATOM 2347 C C . GLU A 1 300 ? -9.245 -5.599 -16.699 1.00 98.56 300 GLU A C 1
ATOM 2349 O O . GLU A 1 300 ? -8.870 -6.765 -16.795 1.00 98.56 300 GLU A O 1
ATOM 2354 N N . MET A 1 301 ? -8.617 -4.588 -17.307 1.00 98.31 301 MET A N 1
ATOM 2355 C CA . MET A 1 301 ? -7.423 -4.751 -18.143 1.00 98.31 301 MET A CA 1
ATOM 2356 C C . MET A 1 301 ? -6.254 -5.383 -17.371 1.00 98.31 301 MET A C 1
ATOM 2358 O O . MET A 1 301 ? -5.518 -6.199 -17.917 1.00 98.31 301 MET A O 1
ATOM 2362 N N . LEU A 1 302 ? -6.109 -5.059 -16.082 1.00 98.69 302 LEU A N 1
ATOM 2363 C CA . LEU A 1 302 ? -5.115 -5.678 -15.195 1.00 98.69 302 LEU A CA 1
ATOM 2364 C C . LEU A 1 302 ? -5.559 -7.048 -14.640 1.00 98.69 302 LEU A C 1
ATOM 2366 O O . LEU A 1 302 ? -4.789 -7.740 -13.968 1.00 98.69 302 LEU A O 1
ATOM 2370 N N . GLY A 1 303 ? -6.806 -7.458 -14.884 1.00 98.31 303 GLY A N 1
ATOM 2371 C CA . GLY A 1 303 ? -7.410 -8.648 -14.288 1.00 98.31 303 GLY A CA 1
ATOM 2372 C C . GLY A 1 303 ? -7.502 -8.562 -12.760 1.00 98.31 303 GLY A C 1
ATOM 2373 O O . GLY A 1 303 ? -7.232 -9.553 -12.079 1.00 98.31 303 GLY A O 1
ATOM 2374 N N . CYS A 1 304 ? -7.819 -7.381 -12.225 1.00 98.56 304 CYS A N 1
ATOM 2375 C CA . CYS A 1 304 ? -7.893 -7.061 -10.798 1.00 98.56 304 CYS A CA 1
ATOM 2376 C C . CYS A 1 304 ? -9.347 -6.805 -10.358 1.00 98.56 304 CYS A C 1
ATOM 2378 O O . CYS A 1 304 ? -9.690 -5.708 -9.921 1.00 98.56 304 CYS A O 1
ATOM 2380 N N . THR A 1 305 ? -10.220 -7.810 -10.484 1.00 95.38 305 THR A N 1
ATOM 2381 C CA . THR A 1 305 ? -11.672 -7.649 -10.253 1.00 95.38 305 THR A CA 1
ATOM 2382 C C . THR A 1 305 ? -12.350 -8.738 -9.420 1.00 95.38 305 THR A C 1
ATOM 2384 O O . THR A 1 305 ? -13.574 -8.707 -9.274 1.00 95.38 305 THR A O 1
ATOM 2387 N N . GLY A 1 306 ? -11.587 -9.681 -8.865 1.00 93.62 306 GLY A N 1
ATOM 2388 C CA . GLY A 1 306 ? -12.103 -10.846 -8.143 1.00 93.62 306 GLY A CA 1
ATOM 2389 C C . GLY A 1 306 ? -11.428 -11.084 -6.794 1.00 93.62 306 GLY A C 1
ATOM 2390 O O . GLY A 1 306 ? -11.024 -10.154 -6.106 1.00 93.62 306 GLY A O 1
ATOM 2391 N N . LYS A 1 307 ? -11.321 -12.354 -6.405 1.00 96.62 307 LYS A N 1
ATOM 2392 C CA . LYS A 1 307 ? -10.628 -12.756 -5.177 1.00 96.62 307 LYS A CA 1
ATOM 2393 C C . LYS A 1 307 ? -9.130 -12.437 -5.272 1.00 96.62 307 LYS A C 1
ATOM 2395 O O . LYS A 1 307 ? -8.526 -12.673 -6.314 1.00 96.62 307 LYS A O 1
ATOM 2400 N N . ASP A 1 308 ? -8.556 -11.930 -4.183 1.00 97.94 308 ASP A N 1
ATOM 2401 C CA . ASP A 1 308 ? -7.143 -11.559 -4.032 1.00 97.94 308 ASP A CA 1
ATOM 2402 C C . ASP A 1 308 ? -6.664 -10.475 -5.018 1.00 97.94 308 ASP A C 1
ATOM 2404 O O . ASP A 1 308 ? -5.467 -10.249 -5.219 1.00 97.94 308 ASP A O 1
ATOM 2408 N N . SER A 1 309 ? -7.605 -9.756 -5.621 1.00 98.44 309 SER A N 1
ATOM 2409 C CA . SER A 1 309 ? -7.338 -8.754 -6.642 1.00 98.44 309 SER A CA 1
ATOM 2410 C C . SER A 1 309 ? -6.680 -7.484 -6.102 1.00 98.44 309 SER A C 1
ATOM 2412 O O . SER A 1 309 ? -5.866 -6.896 -6.810 1.00 98.44 309 SER A O 1
ATOM 2414 N N . SER A 1 310 ? -6.954 -7.079 -4.857 1.00 98.56 310 SER A N 1
ATOM 2415 C CA . SER A 1 310 ? -6.242 -5.969 -4.201 1.00 98.56 310 SER A CA 1
ATOM 2416 C C . SER A 1 310 ? -4.763 -6.295 -3.991 1.00 98.56 310 SER A C 1
ATOM 2418 O O . SER A 1 310 ? -3.898 -5.457 -4.239 1.00 98.56 310 SER A O 1
ATOM 2420 N N . LYS A 1 311 ? -4.450 -7.544 -3.624 1.00 98.81 311 LYS A N 1
ATOM 2421 C CA . LYS A 1 311 ? -3.071 -8.026 -3.460 1.00 98.81 311 LYS A CA 1
ATOM 2422 C C . LYS A 1 311 ? -2.349 -8.104 -4.801 1.00 98.81 311 LYS A C 1
ATOM 2424 O O . LYS A 1 311 ? -1.227 -7.621 -4.908 1.00 98.81 311 LYS A O 1
ATOM 2429 N N . LYS A 1 312 ? -3.016 -8.632 -5.833 1.00 98.88 312 LYS A N 1
ATOM 2430 C CA . LYS A 1 312 ? -2.513 -8.624 -7.213 1.00 98.88 312 LYS A CA 1
ATOM 2431 C C . LYS A 1 312 ? -2.225 -7.200 -7.700 1.00 98.88 312 LYS A C 1
ATOM 2433 O O . LYS A 1 312 ? -1.159 -6.948 -8.253 1.00 98.88 312 LYS A O 1
ATOM 2438 N N . LEU A 1 313 ? -3.145 -6.263 -7.462 1.00 98.88 313 LEU A N 1
ATOM 2439 C CA . LEU A 1 313 ? -2.958 -4.857 -7.817 1.00 98.88 313 LEU A CA 1
ATOM 2440 C C . LEU A 1 313 ? -1.754 -4.246 -7.085 1.00 98.88 313 LEU A C 1
ATOM 2442 O O . LEU A 1 313 ? -0.947 -3.573 -7.720 1.00 98.88 313 LEU A O 1
ATOM 2446 N N . ALA A 1 314 ? -1.593 -4.516 -5.787 1.00 98.88 314 ALA A N 1
ATOM 2447 C CA . ALA A 1 314 ? -0.441 -4.049 -5.018 1.00 98.88 314 ALA A CA 1
ATOM 2448 C C . ALA A 1 314 ? 0.892 -4.591 -5.571 1.00 98.88 314 ALA A C 1
ATOM 2450 O O . ALA A 1 314 ? 1.871 -3.850 -5.645 1.00 98.88 314 ALA A O 1
ATOM 2451 N N . GLU A 1 315 ? 0.932 -5.852 -6.016 1.00 98.94 315 GLU A N 1
ATOM 2452 C CA . GLU A 1 315 ? 2.112 -6.421 -6.679 1.00 98.94 315 GLU A CA 1
ATOM 2453 C C . GLU A 1 315 ? 2.420 -5.764 -8.026 1.00 98.94 315 GLU A C 1
ATOM 2455 O O . GLU A 1 315 ? 3.576 -5.427 -8.284 1.00 98.94 315 GLU A O 1
ATOM 2460 N N . ILE A 1 316 ? 1.400 -5.509 -8.851 1.00 98.94 316 ILE A N 1
ATOM 2461 C CA . ILE A 1 316 ? 1.561 -4.784 -10.121 1.00 98.94 316 ILE A CA 1
ATOM 2462 C C . ILE A 1 316 ? 2.099 -3.372 -9.873 1.00 98.94 316 ILE A C 1
ATOM 2464 O O . ILE A 1 316 ? 3.005 -2.932 -10.580 1.00 98.94 316 ILE A O 1
ATOM 2468 N N . ILE A 1 317 ? 1.587 -2.673 -8.857 1.00 98.88 317 ILE A N 1
ATOM 2469 C CA . ILE A 1 317 ? 2.038 -1.325 -8.490 1.00 98.88 317 ILE A CA 1
ATOM 2470 C C . ILE A 1 317 ? 3.497 -1.339 -8.029 1.00 98.88 317 ILE A C 1
ATOM 2472 O O . ILE A 1 317 ? 4.293 -0.548 -8.527 1.00 98.88 317 ILE A O 1
ATOM 2476 N N . CYS A 1 318 ? 3.869 -2.252 -7.128 1.00 98.88 318 CYS A N 1
ATOM 2477 C CA . CYS A 1 318 ? 5.238 -2.345 -6.622 1.00 98.88 318 CYS A CA 1
ATOM 2478 C C . CYS A 1 318 ? 6.236 -2.716 -7.733 1.00 98.88 318 CYS A C 1
ATOM 2480 O O . CYS A 1 318 ? 7.289 -2.092 -7.857 1.00 98.88 318 CYS A O 1
ATOM 2482 N N . ALA A 1 319 ? 5.882 -3.668 -8.604 1.00 98.88 319 ALA A N 1
ATOM 2483 C CA . ALA A 1 319 ? 6.685 -3.999 -9.780 1.00 98.88 319 ALA A CA 1
ATOM 2484 C C . ALA A 1 319 ? 6.809 -2.804 -10.740 1.00 98.88 319 ALA A C 1
ATOM 2486 O O . ALA A 1 319 ? 7.889 -2.553 -11.279 1.00 98.88 319 ALA A O 1
ATOM 2487 N N . SER A 1 320 ? 5.725 -2.038 -10.908 1.00 98.81 320 SER A N 1
ATOM 2488 C CA . SER A 1 320 ? 5.731 -0.840 -11.746 1.00 98.81 320 SER A CA 1
ATOM 2489 C C . SER A 1 320 ? 6.670 0.237 -11.205 1.00 98.81 320 SER A C 1
ATOM 2491 O O . SER A 1 320 ? 7.458 0.810 -11.957 1.00 98.81 320 SER A O 1
ATOM 2493 N N . ALA A 1 321 ? 6.631 0.460 -9.890 1.00 98.69 321 ALA A N 1
ATOM 2494 C CA . ALA A 1 321 ? 7.516 1.382 -9.195 1.00 98.69 321 ALA A CA 1
ATOM 2495 C C . ALA A 1 321 ? 8.989 0.949 -9.284 1.00 98.69 321 ALA A C 1
ATOM 2497 O O . ALA A 1 321 ? 9.830 1.778 -9.611 1.00 98.69 321 ALA A O 1
ATOM 2498 N N . LEU A 1 322 ? 9.310 -0.339 -9.095 1.00 98.75 322 LEU A N 1
ATOM 2499 C CA . LEU A 1 322 ? 10.688 -0.842 -9.217 1.00 98.75 322 LEU A CA 1
ATOM 2500 C C . LEU A 1 322 ? 11.260 -0.602 -10.619 1.00 98.75 322 LEU A C 1
ATOM 2502 O O . LEU A 1 322 ? 12.393 -0.145 -10.762 1.00 98.75 322 LEU A O 1
ATOM 2506 N N . ALA A 1 323 ? 10.483 -0.889 -11.664 1.00 98.25 323 ALA A N 1
ATOM 2507 C CA . ALA A 1 323 ? 10.921 -0.653 -13.035 1.00 98.25 323 ALA A CA 1
ATOM 2508 C C . ALA A 1 323 ? 11.161 0.837 -13.323 1.00 98.25 323 ALA A C 1
ATOM 2510 O O . ALA A 1 323 ? 12.110 1.191 -14.027 1.00 98.25 323 ALA A O 1
ATOM 2511 N N . LEU A 1 324 ? 10.305 1.701 -12.776 1.00 97.94 324 LEU A N 1
ATOM 2512 C CA . LEU A 1 324 ? 10.425 3.144 -12.918 1.00 97.94 324 LEU A CA 1
ATOM 2513 C C . LEU A 1 324 ? 11.649 3.692 -12.149 1.00 97.94 324 LEU A C 1
ATOM 2515 O O . LEU A 1 324 ? 12.387 4.509 -12.699 1.00 97.94 324 LEU A O 1
ATOM 2519 N N . GLU A 1 325 ? 11.916 3.214 -10.928 1.00 96.12 325 GLU A N 1
ATOM 2520 C CA . GLU A 1 325 ? 13.139 3.515 -10.156 1.00 96.12 325 GLU A CA 1
ATOM 2521 C C . GLU A 1 325 ? 14.395 3.140 -10.948 1.00 96.12 325 GLU A C 1
ATOM 2523 O O . GLU A 1 325 ? 15.281 3.971 -11.136 1.00 96.12 325 GLU A O 1
ATOM 2528 N N . LEU A 1 326 ? 14.434 1.919 -11.491 1.00 96.12 326 LEU A N 1
ATOM 2529 C CA . LEU A 1 326 ? 15.555 1.424 -12.290 1.00 96.12 326 LEU A CA 1
ATOM 2530 C C . LEU A 1 326 ? 15.806 2.292 -13.532 1.00 96.12 326 LEU A C 1
ATOM 2532 O O . LEU A 1 326 ? 16.953 2.589 -13.864 1.00 96.12 326 LEU A O 1
ATOM 2536 N N . SER A 1 327 ? 14.737 2.697 -14.224 1.00 95.69 327 SER A N 1
ATOM 2537 C CA . SER A 1 327 ? 14.847 3.578 -15.388 1.00 95.69 327 SER A CA 1
ATOM 2538 C C . SER A 1 327 ? 15.416 4.946 -15.005 1.00 95.69 327 SER A C 1
ATOM 2540 O O . SER A 1 327 ? 16.296 5.446 -15.704 1.00 95.69 327 SER A O 1
ATOM 2542 N N . LEU A 1 328 ? 14.946 5.551 -13.911 1.00 92.75 328 LEU A N 1
ATOM 2543 C CA . LEU A 1 328 ? 15.442 6.853 -13.461 1.00 92.75 328 LEU A CA 1
ATOM 2544 C C . LEU A 1 328 ? 16.900 6.788 -13.006 1.00 92.75 328 LEU A C 1
ATOM 2546 O O . LEU A 1 328 ? 17.691 7.632 -13.416 1.00 92.75 328 LEU A O 1
ATOM 2550 N N . ALA A 1 329 ? 17.260 5.771 -12.223 1.00 91.56 329 ALA A N 1
ATOM 2551 C CA . ALA A 1 329 ? 18.630 5.562 -11.765 1.00 91.56 329 ALA A CA 1
ATOM 2552 C C . ALA A 1 329 ? 19.620 5.530 -12.941 1.00 91.56 329 ALA A C 1
ATOM 2554 O O . ALA A 1 329 ? 20.655 6.190 -12.896 1.00 91.56 329 ALA A O 1
ATOM 2555 N N . GLY A 1 330 ? 19.253 4.842 -14.030 1.00 88.31 330 GLY A N 1
ATOM 2556 C CA . GLY A 1 330 ? 20.030 4.850 -15.268 1.00 88.31 330 GLY A CA 1
ATOM 2557 C C . GLY A 1 330 ? 20.176 6.245 -15.881 1.00 88.31 330 GLY A C 1
ATOM 2558 O O . GLY A 1 330 ? 21.288 6.652 -16.184 1.00 88.31 330 GLY A O 1
ATOM 2559 N N . ALA A 1 331 ? 19.079 7.002 -16.012 1.00 85.38 331 ALA A N 1
ATOM 2560 C CA . ALA A 1 331 ? 19.117 8.348 -16.601 1.00 85.38 331 ALA A CA 1
ATOM 2561 C C . ALA A 1 331 ? 19.942 9.359 -15.790 1.00 85.38 331 ALA A C 1
ATOM 2563 O O . ALA A 1 331 ? 20.571 10.234 -16.381 1.00 85.38 331 ALA A O 1
ATOM 2564 N N . ILE A 1 332 ? 19.923 9.262 -14.456 1.00 80.62 332 ILE A N 1
ATOM 2565 C CA . ILE A 1 332 ? 20.742 10.116 -13.583 1.00 80.62 332 ILE A CA 1
ATOM 2566 C C . ILE A 1 332 ? 22.224 9.782 -13.767 1.00 80.62 332 ILE A C 1
ATOM 2568 O O . ILE A 1 332 ? 23.043 10.688 -13.879 1.00 80.62 332 ILE A O 1
ATOM 2572 N N . GLY A 1 333 ? 22.566 8.492 -13.853 1.00 73.56 333 GLY A N 1
ATOM 2573 C CA . GLY A 1 333 ? 23.946 8.046 -14.051 1.00 73.56 333 GLY A CA 1
ATOM 2574 C C . GLY A 1 333 ? 24.561 8.449 -15.396 1.00 73.56 333 GLY A C 1
ATOM 2575 O O . GLY A 1 333 ? 25.781 8.447 -15.518 1.00 73.56 333 GLY A O 1
ATOM 2576 N N . THR A 1 334 ? 23.747 8.805 -16.396 1.00 71.25 334 THR A N 1
ATOM 2577 C CA . THR A 1 334 ? 24.207 9.123 -17.760 1.00 71.25 334 THR A CA 1
ATOM 2578 C C . THR A 1 334 ? 23.919 10.557 -18.209 1.00 71.25 334 THR A C 1
ATOM 2580 O O . THR A 1 334 ? 23.982 10.827 -19.405 1.00 71.25 334 THR A O 1
ATOM 2583 N N . ASP A 1 335 ? 23.567 11.463 -17.287 1.00 68.50 335 ASP A N 1
ATOM 2584 C CA . ASP A 1 335 ? 23.209 12.873 -17.557 1.00 68.50 335 ASP A CA 1
ATOM 2585 C C . ASP A 1 335 ? 22.036 13.066 -18.555 1.00 68.50 335 ASP A C 1
ATOM 2587 O O . ASP A 1 335 ? 21.772 14.149 -19.071 1.00 68.50 335 ASP A O 1
ATOM 2591 N N . GLU A 1 336 ? 21.252 12.012 -18.811 1.00 66.69 336 GLU A N 1
ATOM 2592 C CA . GLU A 1 336 ? 20.097 12.061 -19.723 1.00 66.69 336 GLU A CA 1
ATOM 2593 C C . GLU A 1 336 ? 18.847 12.647 -19.047 1.00 66.69 336 GLU A C 1
ATOM 2595 O O . GLU A 1 336 ? 17.852 12.958 -19.712 1.00 66.69 336 GLU A O 1
ATOM 2600 N N . PHE A 1 337 ? 18.876 12.784 -17.717 1.00 60.16 337 PHE A N 1
ATOM 2601 C CA . PHE A 1 337 ? 17.742 13.244 -16.921 1.00 60.16 337 PHE A CA 1
ATOM 2602 C C . PHE A 1 337 ? 17.307 14.670 -17.290 1.00 60.16 337 PHE A C 1
ATOM 2604 O O . PHE A 1 337 ? 16.120 14.903 -17.536 1.00 60.16 337 PHE A O 1
ATOM 2611 N N . ALA A 1 338 ? 18.257 15.607 -17.378 1.00 59.84 338 ALA A N 1
ATOM 2612 C CA . ALA A 1 338 ? 17.972 17.006 -17.699 1.00 59.84 338 ALA A CA 1
ATOM 2613 C C . ALA A 1 338 ? 17.506 17.179 -19.154 1.00 59.84 338 ALA A C 1
ATOM 2615 O O . ALA A 1 338 ? 16.545 17.904 -19.419 1.00 59.84 338 ALA A O 1
ATOM 2616 N N . GLN A 1 339 ? 18.136 16.462 -20.091 1.00 58.66 339 GLN A N 1
ATOM 2617 C CA . GLN A 1 339 ? 17.799 16.532 -21.513 1.00 58.66 339 GLN A CA 1
ATOM 2618 C C . GLN A 1 339 ? 16.399 15.968 -21.801 1.00 58.66 339 GLN A C 1
ATOM 2620 O O . GLN A 1 339 ? 15.601 16.604 -22.485 1.00 58.66 339 GLN A O 1
ATOM 2625 N N . SER A 1 340 ? 16.047 14.830 -21.195 1.00 60.91 340 SER A N 1
ATOM 2626 C CA . SER A 1 340 ? 14.729 14.207 -21.390 1.00 60.91 340 SER A CA 1
ATOM 2627 C C . SER A 1 340 ? 13.575 15.095 -20.903 1.00 60.91 340 SER A C 1
ATOM 2629 O O . SER A 1 340 ? 12.530 15.160 -21.552 1.00 60.91 340 SER A O 1
ATOM 2631 N N . HIS A 1 341 ? 13.760 15.813 -19.789 1.00 60.06 341 HIS A N 1
ATOM 2632 C CA . HIS A 1 341 ? 12.767 16.775 -19.299 1.00 60.06 341 HIS A CA 1
ATOM 2633 C C . HIS A 1 341 ? 12.660 18.007 -20.204 1.00 60.06 341 HIS A C 1
ATOM 2635 O O . HIS A 1 341 ? 11.557 18.501 -20.433 1.00 60.06 341 HIS A O 1
ATOM 2641 N N . ALA A 1 342 ? 13.781 18.492 -20.745 1.00 55.72 342 ALA A N 1
ATOM 2642 C CA . ALA A 1 342 ? 13.794 19.646 -21.638 1.00 55.72 342 ALA A CA 1
ATOM 2643 C C . ALA A 1 342 ? 13.063 19.386 -22.967 1.00 55.72 342 ALA A C 1
ATOM 2645 O O . ALA A 1 342 ? 12.409 20.298 -23.474 1.00 55.72 342 ALA A O 1
ATOM 2646 N N . ASP A 1 343 ? 13.149 18.166 -23.500 1.00 66.94 343 ASP A N 1
ATOM 2647 C CA . ASP A 1 343 ? 12.606 17.824 -24.820 1.00 66.94 343 ASP A CA 1
ATOM 2648 C C . ASP A 1 343 ? 11.114 17.449 -24.790 1.00 66.94 343 ASP A C 1
ATOM 2650 O O . ASP A 1 343 ? 10.391 17.708 -25.751 1.00 66.94 343 ASP A O 1
ATOM 2654 N N . TYR A 1 344 ? 10.634 16.855 -23.691 1.00 64.50 344 TYR A N 1
ATOM 2655 C CA . TYR A 1 344 ? 9.296 16.244 -23.629 1.00 64.50 344 TYR A CA 1
ATOM 2656 C C . TYR A 1 344 ? 8.440 16.676 -22.426 1.00 64.50 344 TYR A C 1
ATOM 2658 O O . TYR A 1 344 ? 7.284 16.265 -22.331 1.00 64.50 344 TYR A O 1
ATOM 2666 N N . GLY A 1 345 ? 8.997 17.440 -21.482 1.00 54.34 345 GLY A N 1
ATOM 2667 C CA . GLY A 1 345 ? 8.322 17.905 -20.264 1.00 54.34 345 GLY A CA 1
ATOM 2668 C C . GLY A 1 345 ? 7.914 19.380 -20.290 1.00 54.34 345 GLY A C 1
ATOM 2669 O O . GLY A 1 345 ? 7.722 19.954 -19.220 1.00 54.34 345 GLY A O 1
ATOM 2670 N N . ARG A 1 346 ? 7.840 19.997 -21.476 1.00 46.72 346 ARG A N 1
ATOM 2671 C CA . ARG A 1 346 ? 7.487 21.413 -21.666 1.00 46.72 346 ARG A CA 1
ATOM 2672 C C . ARG A 1 346 ? 6.034 21.615 -22.058 1.00 46.72 346 ARG A C 1
ATOM 2674 O O . ARG A 1 346 ? 5.545 20.838 -22.909 1.00 46.72 346 ARG A O 1
#

Sequence (346 aa):
NLKGIIENHIGYMPIPMAVAGPLRIQGTYAQGEYYVPLCTLEGTLSMSMTRGFYLTHQSNGIRTQHVRQELSRSPIFIFEDFDKRAVFSKWIIARYEQLKQIADSTTRHGKLLRIDQYPNHNSVIMDFVYNTAEAAGQNMTTFATHKACRYIREQFTSSHGIEFKYFIESNFNADKNPTHRTLVHGRGHHVIASALVKGKLLRRILRCTAAEMVEGWSQVSPGFQMAGVLGNNMHVANALAALYLATGQDAACVAENSVGIVSYEKRNNDDLLVLLSMPSITVGTVGGGTRLKKQRANLEMLGCTGKDSSKKLAEIICASALALELSLAGAIGTDEFAQSHADYGR